Protein AF-A0A2V5UX98-F1 (afdb_monomer_lite)

Radius of gyration: 23.87 Å; chains: 1; bounding box: 90×64×61 Å

Structure (mmCIF, N/CA/C/O backbone):
data_AF-A0A2V5UX98-F1
#
_entry.id   AF-A0A2V5UX98-F1
#
loop_
_atom_site.group_PDB
_atom_site.id
_atom_site.type_symbol
_atom_site.label_atom_id
_atom_site.label_alt_id
_atom_site.label_comp_id
_atom_site.label_asym_id
_atom_site.label_entity_id
_atom_site.label_seq_id
_atom_site.pdbx_PDB_ins_code
_atom_site.Cartn_x
_atom_site.Cartn_y
_atom_site.Cartn_z
_atom_site.occupancy
_atom_site.B_iso_or_equiv
_atom_site.auth_seq_id
_atom_site.auth_comp_id
_atom_site.auth_asym_id
_atom_site.auth_atom_id
_atom_site.pdbx_PDB_model_num
ATOM 1 N N . ASP A 1 1 ? 7.647 21.065 19.512 1.00 42.00 1 ASP A N 1
ATOM 2 C CA . ASP A 1 1 ? 7.184 19.914 18.717 1.00 42.00 1 ASP A CA 1
ATOM 3 C C . ASP A 1 1 ? 6.797 20.334 17.317 1.00 42.00 1 ASP A C 1
ATOM 5 O O . ASP A 1 1 ? 6.040 21.279 17.157 1.00 42.00 1 ASP A O 1
ATOM 9 N N . THR A 1 2 ? 7.313 19.647 16.302 1.00 46.91 2 THR A N 1
ATOM 10 C CA . THR A 1 2 ? 7.104 19.914 14.864 1.00 46.91 2 THR A CA 1
ATOM 11 C C . THR A 1 2 ? 5.691 19.581 14.351 1.00 46.91 2 THR A C 1
ATOM 13 O O . THR A 1 2 ? 5.518 19.311 13.168 1.00 46.91 2 THR A O 1
ATOM 16 N N . GLY A 1 3 ? 4.668 19.604 15.216 1.00 63.03 3 GLY A N 1
ATOM 17 C CA . GLY A 1 3 ? 3.257 19.554 14.810 1.00 63.03 3 GLY A CA 1
ATOM 18 C C . GLY A 1 3 ? 2.852 18.339 13.965 1.00 63.03 3 GLY A C 1
ATOM 19 O O . GLY A 1 3 ? 2.028 18.476 13.066 1.00 63.03 3 GLY A O 1
ATOM 20 N N . VAL A 1 4 ? 3.437 17.159 14.202 1.00 73.25 4 VAL A N 1
ATOM 21 C CA . VAL A 1 4 ? 3.113 15.945 13.433 1.00 73.25 4 VAL A CA 1
ATOM 22 C C . VAL A 1 4 ? 1.754 15.395 13.864 1.00 73.25 4 VAL A C 1
ATOM 24 O O . VAL A 1 4 ? 1.541 15.111 15.042 1.00 73.25 4 VAL A O 1
ATOM 27 N N . ILE A 1 5 ? 0.856 15.191 12.899 1.00 77.19 5 ILE A N 1
ATOM 28 C CA . ILE A 1 5 ? -0.434 14.528 13.110 1.00 77.19 5 ILE A CA 1
ATOM 29 C C . ILE A 1 5 ? -0.411 13.177 12.398 1.00 77.19 5 ILE A C 1
ATOM 31 O O . ILE A 1 5 ? -0.305 13.109 11.174 1.00 77.19 5 ILE A O 1
ATOM 35 N N . GLU A 1 6 ? -0.532 12.092 13.160 1.00 77.44 6 GLU A N 1
ATOM 36 C CA . GLU A 1 6 ? -0.661 10.747 12.602 1.00 77.44 6 GLU A CA 1
ATOM 37 C C . GLU A 1 6 ? -2.135 10.385 12.411 1.00 77.44 6 GLU A C 1
ATOM 39 O O . GLU A 1 6 ? -2.917 10.346 13.362 1.00 77.44 6 GLU A O 1
ATOM 44 N N . VAL A 1 7 ? -2.511 10.071 11.170 1.00 81.12 7 VAL A N 1
ATOM 45 C CA . VAL A 1 7 ? -3.839 9.545 10.848 1.00 81.12 7 VAL A CA 1
ATOM 46 C C . VAL A 1 7 ? -3.728 8.045 10.605 1.00 81.12 7 VAL A C 1
ATOM 48 O O . VAL A 1 7 ? -3.133 7.602 9.623 1.00 81.12 7 VAL A O 1
ATOM 51 N N . ALA A 1 8 ? -4.322 7.252 11.494 1.00 80.31 8 ALA A N 1
ATOM 52 C CA . ALA A 1 8 ? -4.348 5.799 11.386 1.00 80.31 8 ALA A CA 1
ATOM 53 C C . ALA A 1 8 ? -5.758 5.296 11.063 1.00 80.31 8 ALA A C 1
ATOM 55 O O . ALA A 1 8 ? -6.755 5.756 11.622 1.00 80.31 8 ALA A O 1
ATOM 56 N N . THR A 1 9 ? -5.853 4.301 10.182 1.00 81.31 9 THR A N 1
ATOM 57 C CA . THR A 1 9 ? -7.107 3.573 9.982 1.00 81.31 9 THR A CA 1
ATOM 58 C C . THR A 1 9 ? -7.311 2.573 11.116 1.00 81.31 9 THR A C 1
ATOM 60 O O . THR A 1 9 ? -6.336 1.956 11.557 1.00 81.31 9 THR A O 1
ATOM 63 N N . PRO A 1 10 ? -8.558 2.305 11.538 1.00 79.00 10 PRO A N 1
ATOM 64 C CA . PRO A 1 10 ? -8.821 1.120 12.338 1.00 79.00 10 PRO A CA 1
ATOM 65 C C . PRO A 1 10 ? -8.378 -0.145 11.589 1.00 79.00 10 PRO A C 1
ATOM 67 O O . PRO A 1 10 ? -8.245 -0.148 10.362 1.00 79.00 10 PRO A O 1
ATOM 70 N N . ILE A 1 11 ? -8.179 -1.237 12.329 1.00 87.12 11 ILE A N 1
ATOM 71 C CA . ILE A 1 11 ? -7.909 -2.551 11.734 1.00 87.12 11 ILE A CA 1
ATOM 72 C C . ILE A 1 11 ? -9.062 -2.909 10.784 1.00 87.12 11 ILE A C 1
ATOM 74 O O . ILE A 1 11 ? -10.233 -2.710 11.105 1.00 87.12 11 ILE A O 1
ATOM 78 N N . VAL A 1 12 ? -8.732 -3.448 9.613 1.00 89.44 12 VAL A N 1
ATOM 79 C CA . VAL A 1 12 ? -9.705 -3.962 8.643 1.00 89.44 12 VAL A CA 1
ATOM 80 C C . VAL A 1 12 ? -9.387 -5.429 8.390 1.00 89.44 12 VAL A C 1
ATOM 82 O O . VAL A 1 12 ? -8.235 -5.781 8.149 1.00 89.44 12 VAL A O 1
ATOM 85 N N . GLU A 1 13 ? -10.402 -6.294 8.444 1.00 90.31 13 GLU A N 1
ATOM 86 C CA . GLU A 1 13 ? -10.252 -7.702 8.083 1.00 90.31 13 GLU A CA 1
ATOM 87 C C . GLU A 1 13 ? -9.720 -7.850 6.662 1.00 90.31 13 GLU A C 1
ATOM 89 O O . GLU A 1 13 ? -10.195 -7.178 5.745 1.00 90.31 13 GLU A O 1
ATOM 94 N N . LEU A 1 14 ? -8.817 -8.808 6.460 1.00 89.81 14 LEU A N 1
ATOM 95 C CA . LEU A 1 14 ? -8.325 -9.180 5.140 1.00 89.81 14 LEU A CA 1
ATOM 96 C C . LEU A 1 14 ? -9.350 -10.060 4.404 1.00 89.81 14 LEU A C 1
ATOM 98 O O . LEU A 1 14 ? -9.186 -11.266 4.238 1.00 89.81 14 LEU A O 1
ATOM 102 N N . GLU A 1 15 ? -10.451 -9.437 3.999 1.00 89.75 15 GLU A N 1
ATOM 103 C CA . GLU A 1 15 ? -11.542 -10.036 3.233 1.00 89.75 15 GLU A CA 1
ATOM 104 C C . GLU A 1 15 ? -11.857 -9.213 1.980 1.00 89.75 15 GLU A C 1
ATOM 106 O O . GLU A 1 15 ? -11.295 -8.142 1.754 1.00 89.75 15 GLU A O 1
ATOM 111 N N . ARG A 1 16 ? -12.778 -9.697 1.142 1.00 90.69 16 ARG A N 1
ATOM 112 C CA . ARG A 1 16 ? -13.168 -8.972 -0.070 1.00 90.69 16 ARG A CA 1
ATOM 113 C C . ARG A 1 16 ? -13.686 -7.567 0.270 1.00 90.69 16 ARG A C 1
ATOM 115 O O . ARG A 1 16 ? -14.617 -7.412 1.057 1.00 90.69 16 ARG A O 1
ATOM 122 N N . GLY A 1 17 ? -13.090 -6.553 -0.352 1.00 89.81 17 GLY A N 1
ATOM 123 C CA . GLY A 1 17 ? -13.374 -5.139 -0.109 1.00 89.81 17 GLY A CA 1
ATOM 124 C C . GLY A 1 17 ? -12.509 -4.495 0.981 1.00 89.81 17 GLY A C 1
ATOM 125 O O . GLY A 1 17 ? -12.707 -3.314 1.269 1.00 89.81 17 GLY A O 1
ATOM 126 N N . CYS A 1 18 ? -11.543 -5.208 1.575 1.00 91.94 18 CYS A N 1
ATOM 127 C CA . CYS A 1 18 ? -10.699 -4.672 2.648 1.00 91.94 18 CYS A CA 1
ATOM 128 C C . CYS A 1 18 ? -9.926 -3.418 2.231 1.00 91.94 18 CYS A C 1
ATOM 130 O O . CYS A 1 18 ? -9.932 -2.426 2.955 1.00 91.94 18 CYS A O 1
ATOM 132 N N . CYS A 1 19 ? -9.332 -3.426 1.035 1.00 92.94 19 CYS A N 1
ATOM 133 C CA . CYS A 1 19 ? -8.548 -2.305 0.524 1.00 92.94 19 CYS A CA 1
ATOM 134 C C . CYS A 1 19 ? -9.426 -1.069 0.326 1.00 92.94 19 CYS A C 1
ATOM 136 O O . CYS A 1 19 ? -9.044 0.024 0.723 1.0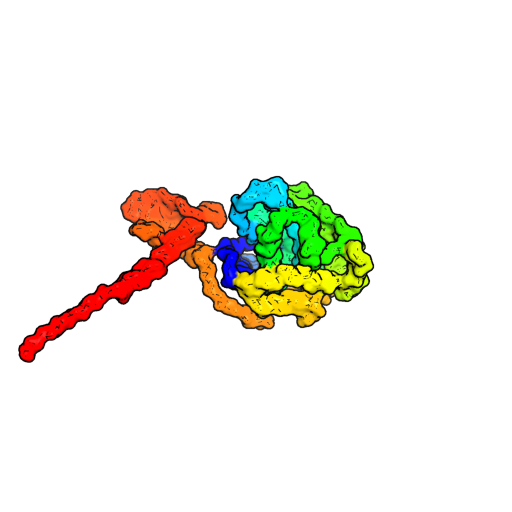0 92.94 19 CYS A O 1
ATOM 138 N N . TYR A 1 20 ? -10.651 -1.252 -0.183 1.00 91.25 20 TYR A N 1
ATOM 139 C CA . TYR A 1 20 ? -11.616 -0.160 -0.286 1.00 91.25 20 TYR A CA 1
ATOM 140 C C . TYR A 1 20 ? -11.943 0.434 1.081 1.00 91.25 20 TYR A C 1
ATOM 142 O O . TYR A 1 20 ? -11.934 1.651 1.237 1.00 91.25 20 TYR A O 1
ATOM 150 N N . ARG A 1 21 ? -12.230 -0.409 2.080 1.00 91.19 21 ARG A N 1
ATOM 151 C CA . ARG A 1 21 ? -12.549 0.069 3.428 1.00 91.19 21 ARG A CA 1
ATOM 152 C C . ARG A 1 21 ? -11.372 0.816 4.041 1.00 91.19 21 ARG A C 1
ATOM 154 O O . ARG A 1 21 ? -11.586 1.914 4.533 1.00 91.19 21 ARG A O 1
ATOM 161 N N . ALA A 1 22 ? -10.159 0.269 3.959 1.00 91.94 22 ALA A N 1
ATOM 162 C CA . ALA A 1 22 ? -8.952 0.913 4.472 1.00 91.94 22 ALA A CA 1
ATOM 163 C C . ALA A 1 22 ? -8.714 2.279 3.806 1.00 91.94 22 ALA A C 1
ATOM 165 O O . ALA A 1 22 ? -8.589 3.285 4.499 1.00 91.94 22 ALA A O 1
ATOM 166 N N . THR A 1 23 ? -8.758 2.344 2.471 1.00 91.25 23 THR A N 1
ATOM 167 C CA . THR A 1 23 ? -8.643 3.603 1.721 1.00 91.25 23 THR A CA 1
ATOM 168 C C . THR A 1 23 ? -9.741 4.590 2.109 1.00 91.25 23 THR A C 1
ATOM 170 O O . THR A 1 23 ? -9.446 5.751 2.387 1.00 91.25 23 THR A O 1
ATOM 173 N N . ARG A 1 24 ? -11.003 4.140 2.169 1.00 89.50 24 ARG A N 1
ATOM 174 C CA . ARG A 1 24 ? -12.139 4.990 2.541 1.00 89.50 24 ARG A CA 1
ATOM 175 C C . ARG A 1 24 ? -11.952 5.576 3.936 1.00 89.50 24 ARG A C 1
ATOM 177 O O . ARG A 1 24 ? -12.114 6.776 4.114 1.00 89.50 24 ARG A O 1
ATOM 184 N N . LEU A 1 25 ? -11.611 4.729 4.904 1.00 88.69 25 LEU A N 1
ATOM 185 C CA . LEU A 1 25 ? -11.401 5.127 6.291 1.00 88.69 25 LEU A CA 1
ATOM 186 C C . LEU A 1 25 ? -10.298 6.172 6.407 1.00 88.69 25 LEU A C 1
ATOM 188 O O . LEU A 1 25 ? -10.507 7.172 7.082 1.00 88.69 25 LEU A O 1
ATOM 192 N N . LEU A 1 26 ? -9.159 5.977 5.734 1.00 89.38 26 LEU A N 1
ATOM 193 C CA . LEU A 1 26 ? -8.051 6.929 5.809 1.00 89.38 26 LEU A CA 1
ATOM 194 C C . LEU A 1 26 ? -8.490 8.315 5.333 1.00 89.38 26 LEU A C 1
ATOM 196 O O . LEU A 1 26 ? -8.302 9.306 6.031 1.00 89.38 26 LEU A O 1
ATOM 200 N N . TRP A 1 27 ? -9.142 8.378 4.176 1.00 87.69 27 TRP A N 1
ATOM 201 C CA . TRP A 1 27 ? -9.617 9.641 3.622 1.00 87.69 27 TRP A CA 1
ATOM 202 C C . TRP A 1 27 ? -10.782 10.258 4.406 1.00 87.69 27 TRP A C 1
ATOM 204 O O . TRP A 1 27 ? -10.878 11.479 4.481 1.00 87.69 27 TRP A O 1
ATOM 214 N N . GLU A 1 28 ? -11.661 9.458 5.017 1.00 86.50 28 GLU A N 1
ATOM 215 C CA . GLU A 1 28 ? -12.682 9.970 5.941 1.00 86.50 28 GLU A CA 1
ATOM 216 C C . GLU A 1 28 ? -12.043 10.641 7.163 1.00 86.50 28 GLU A C 1
ATOM 218 O O . GLU A 1 28 ? -12.509 11.704 7.573 1.00 86.50 28 GLU A O 1
ATOM 223 N N . GLN A 1 29 ? -10.967 10.062 7.705 1.00 86.75 29 GLN A N 1
ATOM 224 C CA . GLN A 1 29 ? -10.211 10.644 8.817 1.00 86.75 29 GLN A CA 1
ATOM 225 C C . GLN A 1 29 ? -9.447 11.907 8.397 1.00 86.75 29 GLN A C 1
ATOM 227 O O . GLN A 1 29 ? -9.493 12.905 9.109 1.00 86.75 29 GLN A O 1
ATOM 232 N N . ILE A 1 30 ? -8.812 11.907 7.220 1.00 87.12 30 ILE A N 1
ATOM 233 C CA . ILE A 1 30 ? -8.169 13.105 6.654 1.00 87.12 30 ILE A CA 1
ATOM 234 C C . ILE A 1 30 ? -9.195 14.229 6.484 1.00 87.12 30 ILE A C 1
ATOM 236 O O . ILE A 1 30 ? -8.933 15.365 6.866 1.00 87.12 30 ILE A O 1
ATOM 240 N N . ARG A 1 31 ? -10.385 13.917 5.957 1.00 86.69 31 ARG A N 1
ATOM 241 C CA . ARG A 1 31 ? -11.463 14.899 5.787 1.00 86.69 31 ARG A CA 1
ATOM 242 C C . ARG A 1 31 ? -11.946 15.455 7.124 1.00 86.69 31 ARG A C 1
ATOM 244 O O . ARG A 1 31 ? -12.192 16.652 7.217 1.00 86.69 31 ARG A O 1
ATOM 251 N N . TYR A 1 32 ? -12.100 14.597 8.132 1.00 87.62 32 TYR A N 1
ATOM 252 C CA . TYR A 1 32 ? -12.444 15.033 9.485 1.00 87.62 32 TYR A CA 1
ATOM 253 C C . TYR A 1 32 ? -11.384 15.997 10.026 1.00 87.62 32 TYR A C 1
ATOM 255 O O . TYR A 1 32 ? -11.713 17.119 10.391 1.00 87.62 32 TYR A O 1
ATOM 263 N N . LEU A 1 33 ? -10.108 15.604 9.978 1.00 88.56 33 LEU A N 1
ATOM 264 C CA . LEU A 1 33 ? -9.002 16.436 10.444 1.00 88.56 33 LEU A CA 1
ATOM 265 C C . LEU A 1 33 ? -8.953 17.786 9.718 1.00 88.56 33 LEU A C 1
ATOM 267 O O . LEU A 1 33 ? -8.787 18.820 10.357 1.00 88.56 33 LEU A O 1
ATOM 271 N N . ARG A 1 34 ? -9.133 17.791 8.393 1.00 88.50 34 ARG A N 1
ATOM 272 C CA . ARG A 1 34 ? -9.170 19.023 7.600 1.00 88.50 34 ARG A CA 1
ATOM 273 C C . ARG A 1 34 ? -10.289 19.958 8.060 1.00 88.50 34 ARG A C 1
ATOM 275 O O . ARG A 1 34 ? -10.037 21.148 8.196 1.00 88.50 34 ARG A O 1
ATOM 282 N N . ALA A 1 35 ? -11.481 19.430 8.348 1.00 89.69 35 ALA A N 1
ATOM 283 C CA . ALA A 1 35 ? -12.604 20.228 8.841 1.00 89.69 35 ALA A CA 1
ATOM 284 C C . ALA A 1 35 ? -12.318 20.854 10.219 1.00 89.69 35 ALA A C 1
ATOM 286 O O . ALA A 1 35 ? -12.604 22.034 10.419 1.00 89.69 35 ALA A O 1
ATOM 287 N N . GLU A 1 36 ? -11.705 20.098 11.135 1.00 91.50 36 GLU A N 1
ATOM 288 C CA . GLU A 1 36 ? -11.291 20.611 12.449 1.00 91.50 36 GLU A CA 1
ATOM 289 C C . GLU A 1 36 ? -10.236 21.718 12.316 1.00 91.50 36 GLU A C 1
ATOM 291 O O . GLU A 1 36 ? -10.346 22.775 12.940 1.00 91.50 36 GLU A O 1
ATOM 296 N N . LEU A 1 37 ? -9.241 21.517 11.447 1.00 89.94 37 LEU A N 1
ATOM 297 C CA . LEU A 1 37 ? -8.210 22.519 11.178 1.00 89.94 37 LEU A CA 1
ATOM 298 C C . LEU A 1 37 ? -8.785 23.766 10.502 1.00 89.94 37 LEU A C 1
ATOM 300 O O . LEU A 1 37 ? -8.393 24.873 10.848 1.00 89.94 37 LEU A O 1
ATOM 304 N N . ASP A 1 38 ? -9.737 23.616 9.580 1.00 90.31 38 ASP A N 1
ATOM 305 C CA . ASP A 1 38 ? -10.413 24.748 8.938 1.00 90.31 38 ASP A CA 1
ATOM 306 C C . ASP A 1 38 ? -11.226 25.563 9.943 1.00 90.31 38 ASP A C 1
ATOM 308 O O . ASP A 1 38 ? -11.237 26.794 9.884 1.00 90.31 38 ASP A O 1
ATOM 312 N N . HIS A 1 39 ? -11.901 24.891 10.877 1.00 93.00 39 HIS A N 1
ATOM 313 C CA . HIS A 1 39 ? -12.619 25.556 11.956 1.00 93.00 39 HIS A CA 1
ATOM 314 C C . HIS A 1 39 ? -11.658 26.321 12.873 1.00 93.00 39 HIS A C 1
ATOM 316 O O . HIS A 1 39 ? -11.863 27.510 13.123 1.00 93.00 39 HIS A O 1
ATOM 322 N N . TRP A 1 40 ? -10.569 25.677 13.299 1.00 93.12 40 TRP A N 1
ATOM 323 C CA . TRP A 1 40 ? -9.534 26.313 14.111 1.00 93.12 40 TRP A CA 1
ATOM 324 C C . TRP A 1 40 ? -8.912 27.524 13.403 1.00 93.12 40 TRP A C 1
ATOM 326 O O . TRP A 1 40 ? -8.813 28.598 13.997 1.00 93.12 40 TRP A O 1
ATOM 336 N N . SER A 1 41 ? -8.563 27.381 12.120 1.00 92.81 41 SER A N 1
ATOM 337 C CA . SER A 1 41 ? -8.002 28.444 11.283 1.00 92.81 41 SER A CA 1
ATOM 338 C C . SER A 1 41 ? -8.909 29.668 11.219 1.00 92.81 41 SER A C 1
ATOM 340 O O . SER A 1 41 ? -8.438 30.794 11.379 1.00 92.81 41 SER A O 1
ATOM 342 N N . LYS A 1 42 ? -10.218 29.451 11.036 1.00 94.00 42 LYS A N 1
ATOM 343 C CA . LYS A 1 42 ? -11.220 30.525 11.023 1.00 94.00 42 LYS A CA 1
ATOM 344 C C . LYS A 1 42 ? -11.322 31.229 12.372 1.00 94.00 42 LYS A C 1
ATOM 346 O O . LYS A 1 42 ? -11.342 32.453 12.399 1.00 94.00 42 LYS A O 1
ATOM 351 N N . LEU A 1 43 ? -11.354 30.474 13.472 1.00 96.12 43 LEU A N 1
ATOM 352 C CA . LEU A 1 43 ? -11.453 31.038 14.822 1.00 96.12 43 LEU A CA 1
ATOM 353 C C . LEU A 1 43 ? -10.245 31.905 15.201 1.00 96.12 43 LEU A C 1
ATOM 355 O O . LEU A 1 43 ? -10.404 32.872 15.937 1.00 96.12 43 LEU A O 1
ATOM 359 N N . HIS A 1 44 ? -9.053 31.573 14.703 1.00 95.25 44 HIS A N 1
ATOM 360 C CA . HIS A 1 44 ? -7.808 32.236 15.104 1.00 95.25 44 HIS A CA 1
ATOM 361 C C . HIS A 1 44 ? -7.240 33.185 14.038 1.00 95.25 44 HIS A C 1
ATOM 363 O O . HIS A 1 44 ? -6.196 33.794 14.270 1.00 95.25 44 HIS A O 1
ATOM 369 N N . GLY A 1 45 ? -7.873 33.297 12.863 1.00 94.12 45 GLY A N 1
ATOM 370 C CA . GLY A 1 45 ? -7.358 34.099 11.746 1.00 94.12 45 GLY A CA 1
ATOM 371 C C . GLY A 1 45 ? -5.986 33.628 11.244 1.00 94.12 45 GLY A C 1
ATOM 372 O O . GLY A 1 45 ? -5.160 34.440 10.831 1.00 94.12 45 GLY A O 1
ATOM 373 N N . ARG A 1 46 ? -5.702 32.321 11.328 1.00 91.94 46 ARG A N 1
ATOM 374 C CA . ARG A 1 46 ? -4.415 31.713 10.945 1.00 91.94 46 ARG A CA 1
ATOM 375 C C . ARG A 1 46 ? -4.621 30.666 9.860 1.00 91.94 46 ARG A C 1
ATOM 377 O O . ARG A 1 46 ? -5.586 29.911 9.905 1.00 91.94 46 ARG A O 1
ATOM 384 N N . GLU A 1 47 ? -3.687 30.554 8.922 1.00 87.62 47 GLU A N 1
ATOM 385 C CA . GLU A 1 47 ? -3.708 29.487 7.919 1.00 87.62 47 GLU A CA 1
ATOM 386 C C . GLU A 1 47 ? -3.019 28.221 8.454 1.00 87.62 47 GLU A C 1
ATOM 388 O O . GLU A 1 47 ? -1.867 28.268 8.882 1.00 87.62 47 GLU A O 1
ATOM 393 N N . CYS A 1 48 ? -3.712 27.079 8.407 1.00 86.44 48 CYS A N 1
ATOM 394 C CA . CYS A 1 48 ? -3.140 25.767 8.706 1.00 86.44 48 CYS A CA 1
ATOM 395 C C . CYS A 1 48 ? -3.148 24.886 7.462 1.00 86.44 48 CYS A C 1
ATOM 397 O O . CYS A 1 48 ? -4.212 24.602 6.902 1.00 86.44 48 CYS A O 1
ATOM 399 N N . ARG A 1 49 ? -1.968 24.393 7.081 1.00 84.31 49 ARG A N 1
ATOM 400 C CA . ARG A 1 49 ? -1.788 23.440 5.984 1.00 84.31 49 ARG A CA 1
ATOM 401 C C . ARG A 1 49 ? -1.386 22.079 6.511 1.00 84.31 49 ARG A C 1
ATOM 403 O O . ARG A 1 49 ? -0.647 21.960 7.485 1.00 84.31 49 ARG A O 1
ATOM 410 N N . LEU A 1 50 ? -1.867 21.061 5.822 1.00 81.38 50 LEU A N 1
ATOM 411 C CA . LEU A 1 50 ? -1.479 19.679 6.026 1.00 81.38 50 LEU A CA 1
ATOM 412 C C . LEU A 1 50 ? -0.361 19.364 5.020 1.00 81.38 50 LEU A C 1
ATOM 414 O O . LEU A 1 50 ? -0.630 19.325 3.823 1.00 81.38 50 LEU A O 1
ATOM 418 N N . GLN A 1 51 ? 0.880 19.167 5.494 1.00 78.75 51 GLN A N 1
ATOM 419 C CA . GLN A 1 51 ? 2.084 18.940 4.669 1.00 78.75 51 GLN A CA 1
ATOM 420 C C . GLN A 1 51 ? 2.943 17.767 5.170 1.00 78.75 51 GLN A C 1
ATOM 422 O O . GLN A 1 51 ? 2.893 17.409 6.343 1.00 78.75 51 GLN A O 1
ATOM 427 N N . GLY A 1 52 ? 3.785 17.210 4.287 1.00 68.88 52 GLY A N 1
ATOM 428 C CA . GLY A 1 52 ? 4.860 16.281 4.674 1.00 68.88 52 GLY A CA 1
ATOM 429 C C . GLY A 1 52 ? 4.405 14.853 4.991 1.00 68.88 52 GLY A C 1
ATOM 430 O O . GLY A 1 52 ? 4.721 14.320 6.051 1.00 68.88 52 GLY A O 1
ATOM 431 N N . PHE A 1 53 ? 3.678 14.210 4.074 1.00 77.31 53 PHE A N 1
ATOM 432 C CA . PHE A 1 53 ? 3.057 12.910 4.336 1.00 77.31 53 PHE A CA 1
ATOM 433 C C . PHE A 1 53 ? 3.823 11.712 3.780 1.00 77.31 53 PHE A C 1
ATOM 435 O O . PHE A 1 53 ? 4.208 11.672 2.609 1.00 77.31 53 PHE A O 1
ATOM 442 N N . SER A 1 54 ? 3.871 10.654 4.584 1.00 83.62 54 SER A N 1
ATOM 443 C CA . SER A 1 54 ? 4.089 9.283 4.134 1.00 83.62 54 SER A CA 1
ATOM 444 C C . SER A 1 54 ? 2.810 8.460 4.302 1.00 83.62 54 SER A C 1
ATOM 446 O O . SER A 1 54 ? 1.976 8.731 5.164 1.00 83.62 54 SER A O 1
ATOM 448 N N . THR A 1 55 ? 2.639 7.424 3.484 1.00 89.75 55 THR A N 1
ATOM 449 C CA . THR A 1 55 ? 1.630 6.379 3.705 1.00 89.75 55 THR A CA 1
ATOM 450 C C . THR A 1 55 ? 2.306 5.077 4.085 1.00 89.75 55 THR A C 1
ATOM 452 O O . THR A 1 55 ? 3.268 4.636 3.453 1.00 89.75 55 THR A O 1
ATOM 455 N N . HIS A 1 56 ? 1.808 4.466 5.158 1.00 93.50 56 HIS A N 1
ATOM 456 C CA . HIS A 1 56 ? 2.333 3.224 5.707 1.00 93.50 56 HIS A CA 1
ATOM 457 C C . HIS A 1 56 ? 1.266 2.133 5.597 1.00 93.50 56 HIS A C 1
ATOM 459 O O . HIS A 1 56 ? 0.327 2.067 6.394 1.00 93.50 56 HIS A O 1
ATOM 465 N N . TYR A 1 57 ? 1.421 1.242 4.624 1.00 94.69 57 TYR A N 1
ATOM 466 C CA . TYR A 1 57 ? 0.541 0.093 4.462 1.00 94.69 57 TYR A CA 1
ATOM 467 C C . TYR A 1 57 ? 0.980 -1.014 5.422 1.00 94.69 57 TYR A C 1
ATOM 469 O O . TYR A 1 57 ? 2.064 -1.582 5.282 1.00 94.69 57 TYR A O 1
ATOM 477 N N . ASN A 1 58 ? 0.141 -1.303 6.415 1.00 93.19 58 ASN A N 1
ATOM 478 C CA . ASN A 1 58 ? 0.431 -2.276 7.462 1.00 93.19 58 ASN A CA 1
ATOM 479 C C . ASN A 1 58 ? -0.381 -3.558 7.252 1.00 93.19 58 ASN A C 1
ATOM 481 O O . ASN A 1 58 ? -1.607 -3.516 7.166 1.00 93.19 58 ASN A O 1
ATOM 485 N N . PHE A 1 59 ? 0.306 -4.699 7.224 1.00 91.12 59 PHE A N 1
ATOM 486 C CA . PHE A 1 59 ? -0.299 -6.018 7.048 1.00 91.12 59 PHE A CA 1
ATOM 487 C C . PHE A 1 59 ? 0.078 -6.928 8.200 1.00 91.12 59 PHE A C 1
ATOM 489 O O . PHE A 1 59 ? 1.230 -7.342 8.323 1.00 91.12 59 PHE A O 1
ATOM 496 N N . SER A 1 60 ? -0.900 -7.247 9.037 1.00 87.69 60 SER A N 1
ATOM 497 C CA . SER A 1 60 ? -0.748 -8.262 10.073 1.00 87.69 60 SER A CA 1
ATOM 498 C C . SER A 1 60 ? -0.927 -9.644 9.463 1.00 87.69 60 SER A C 1
ATOM 500 O O . SER A 1 60 ? -1.830 -9.865 8.657 1.00 87.69 60 SER A O 1
ATOM 502 N N . PHE A 1 61 ? -0.095 -10.586 9.878 1.00 78.56 61 PHE A N 1
ATOM 503 C CA . PHE A 1 61 ? -0.236 -11.992 9.523 1.00 78.56 61 PHE A CA 1
ATOM 504 C C . PHE A 1 61 ? -0.115 -12.832 10.793 1.00 78.56 61 PHE A C 1
ATOM 506 O O . PHE A 1 61 ? 0.573 -12.425 11.735 1.00 78.56 61 PHE A O 1
ATOM 513 N N . PRO A 1 62 ? -0.807 -13.984 10.860 1.00 69.19 62 PRO A N 1
ATOM 514 C CA . PRO A 1 62 ? -0.664 -14.880 11.994 1.00 69.19 62 PRO A CA 1
ATOM 515 C C . PRO A 1 62 ? 0.805 -15.278 12.148 1.00 69.19 62 PRO A C 1
ATOM 517 O O . PRO A 1 62 ? 1.529 -15.410 11.159 1.00 69.19 62 PRO A O 1
ATOM 520 N N . ASP A 1 63 ? 1.226 -15.500 13.391 1.00 66.06 63 ASP A N 1
ATOM 521 C CA . ASP A 1 63 ? 2.553 -16.008 13.747 1.00 66.06 63 ASP A CA 1
ATOM 522 C C . ASP A 1 63 ? 2.644 -17.500 13.328 1.00 66.06 63 ASP A C 1
ATOM 524 O O . ASP A 1 63 ? 2.704 -18.415 14.144 1.00 66.06 63 ASP A O 1
ATOM 528 N N . ALA A 1 64 ? 2.517 -17.782 12.029 1.00 52.66 64 ALA A N 1
ATOM 529 C CA . ALA A 1 64 ? 2.356 -19.124 11.485 1.00 52.66 64 ALA A CA 1
ATOM 530 C C . ALA A 1 64 ? 3.718 -19.754 11.161 1.00 52.66 64 ALA A C 1
ATOM 532 O O . ALA A 1 64 ? 4.507 -19.181 10.412 1.00 52.66 64 ALA A O 1
ATOM 533 N N . ARG A 1 65 ? 3.955 -20.950 11.727 1.00 54.16 65 ARG A N 1
ATOM 534 C CA . ARG A 1 65 ? 5.087 -21.874 11.492 1.00 54.16 65 ARG A CA 1
ATOM 535 C C . ARG A 1 65 ? 6.410 -21.162 11.199 1.00 54.16 65 ARG A C 1
ATOM 537 O O . ARG A 1 65 ? 6.926 -21.225 10.084 1.00 54.16 65 ARG A O 1
ATOM 544 N N . LYS A 1 66 ? 6.957 -20.503 12.227 1.00 63.12 66 LYS A N 1
ATOM 545 C CA . LYS A 1 66 ? 8.333 -19.997 12.199 1.00 63.12 66 LYS A CA 1
ATOM 546 C C . LYS A 1 66 ? 9.262 -21.165 11.892 1.00 63.12 66 LYS A C 1
ATOM 548 O O . LYS A 1 66 ? 9.451 -22.051 12.717 1.00 63.12 66 LYS A O 1
ATOM 553 N N . SER A 1 67 ? 9.817 -21.159 10.692 1.00 77.31 67 SER A N 1
ATOM 554 C CA . SER A 1 67 ? 10.935 -22.009 10.312 1.00 77.31 67 SER A CA 1
ATOM 555 C C . SER A 1 67 ? 12.105 -21.116 9.930 1.00 77.31 67 SER A C 1
ATOM 557 O O . SER A 1 67 ? 11.946 -19.912 9.689 1.00 77.31 67 SER A O 1
ATOM 559 N N . GLN A 1 68 ? 13.299 -21.695 9.830 1.00 80.44 68 GLN A N 1
ATOM 560 C CA . GLN A 1 68 ? 14.472 -20.946 9.392 1.00 80.44 68 GLN A CA 1
ATOM 561 C C . GLN A 1 68 ? 14.238 -20.290 8.017 1.00 80.44 68 GLN A C 1
ATOM 563 O O . GLN A 1 68 ? 14.770 -19.213 7.749 1.00 80.44 68 GLN A O 1
ATOM 568 N N . SER A 1 69 ? 13.420 -20.897 7.149 1.00 85.12 69 SER A N 1
ATOM 569 C CA . SER A 1 69 ? 13.101 -20.425 5.793 1.00 85.12 69 SER A CA 1
ATOM 570 C C . SER A 1 69 ? 11.834 -19.560 5.692 1.00 85.12 69 SER A C 1
ATOM 572 O O . SER A 1 69 ? 11.680 -18.856 4.692 1.00 85.12 69 SER A O 1
ATOM 574 N N . ARG A 1 70 ? 10.975 -19.531 6.724 1.00 89.88 70 ARG A N 1
ATOM 575 C CA . ARG A 1 70 ? 9.722 -18.755 6.763 1.00 89.88 70 ARG A CA 1
ATOM 576 C C . ARG A 1 70 ? 9.620 -17.905 8.030 1.00 89.88 70 ARG A C 1
ATOM 578 O O . ARG A 1 70 ? 9.099 -18.337 9.055 1.00 89.88 70 ARG A O 1
ATOM 585 N N . ASN A 1 71 ? 10.105 -16.668 7.956 1.00 87.69 71 ASN A N 1
ATOM 586 C CA . ASN A 1 71 ? 9.966 -15.676 9.025 1.00 87.69 71 ASN A CA 1
ATOM 587 C C . ASN A 1 71 ? 9.719 -14.265 8.463 1.00 87.69 71 ASN A C 1
ATOM 589 O O . ASN A 1 71 ? 9.968 -14.015 7.283 1.00 87.69 71 ASN A O 1
ATOM 593 N N . ALA A 1 72 ? 9.255 -13.344 9.316 1.00 88.38 72 ALA A N 1
ATOM 594 C CA . ALA A 1 72 ? 8.894 -11.976 8.929 1.00 88.38 72 ALA A CA 1
ATOM 595 C C . ALA A 1 72 ? 10.047 -11.207 8.262 1.00 88.38 72 ALA A C 1
ATOM 597 O O . ALA A 1 72 ? 9.821 -10.473 7.305 1.00 88.38 72 ALA A O 1
ATOM 598 N N . THR A 1 73 ? 11.284 -11.400 8.726 1.00 90.38 73 THR A N 1
ATOM 599 C CA . THR A 1 73 ? 12.479 -10.761 8.156 1.00 90.38 73 THR A CA 1
ATOM 600 C C . THR A 1 73 ? 12.734 -11.248 6.732 1.00 90.38 73 THR A C 1
ATOM 602 O O . THR A 1 73 ? 12.888 -10.426 5.834 1.00 90.38 73 THR A O 1
ATOM 605 N N . LYS A 1 74 ? 12.709 -12.565 6.489 1.00 92.38 74 LYS A N 1
ATOM 606 C CA . LYS A 1 74 ? 12.866 -13.129 5.136 1.00 92.38 74 LYS A CA 1
ATOM 607 C C . LYS A 1 74 ? 11.705 -12.756 4.214 1.00 92.38 74 LYS A C 1
ATOM 609 O O . LYS A 1 74 ? 11.945 -12.409 3.064 1.00 92.38 74 LYS A O 1
ATOM 614 N N . LEU A 1 75 ? 10.473 -12.751 4.730 1.00 93.38 75 LEU A N 1
ATOM 615 C CA . LEU A 1 75 ? 9.298 -12.285 3.991 1.00 93.38 75 LEU A CA 1
ATOM 616 C C . LEU A 1 75 ? 9.478 -10.835 3.533 1.00 93.38 75 LEU A C 1
ATOM 618 O O . LEU A 1 75 ? 9.310 -10.528 2.358 1.00 93.38 75 LEU A O 1
ATOM 622 N N . ALA A 1 76 ? 9.847 -9.948 4.457 1.00 94.50 76 ALA A N 1
ATOM 623 C CA . ALA A 1 76 ? 10.068 -8.542 4.162 1.00 94.50 76 ALA A CA 1
ATOM 624 C C . ALA A 1 76 ? 11.245 -8.335 3.194 1.00 94.50 76 ALA A C 1
ATOM 626 O O . ALA A 1 76 ? 11.145 -7.496 2.306 1.00 94.50 76 ALA A O 1
ATOM 627 N N . PHE A 1 77 ? 12.316 -9.127 3.305 1.00 95.38 77 PHE A N 1
ATOM 628 C CA . PHE A 1 77 ? 13.438 -9.081 2.367 1.00 95.38 77 PHE A CA 1
ATOM 629 C C . PHE A 1 77 ? 13.021 -9.488 0.952 1.00 95.38 77 PHE A C 1
ATOM 631 O O . PHE A 1 77 ? 13.341 -8.795 -0.011 1.00 95.38 77 PHE A O 1
ATOM 638 N N . LEU A 1 78 ? 12.270 -10.581 0.816 1.00 97.06 78 LEU A N 1
ATOM 639 C CA . LEU A 1 78 ? 11.748 -11.029 -0.471 1.00 97.06 78 LEU A CA 1
ATOM 640 C C . LEU A 1 78 ? 10.779 -10.000 -1.068 1.00 97.06 78 LEU A C 1
ATOM 642 O O . LEU A 1 78 ? 10.912 -9.622 -2.227 1.00 97.06 78 LEU A O 1
ATOM 646 N N . LEU A 1 79 ? 9.851 -9.475 -0.266 1.00 97.56 79 LEU A N 1
ATOM 647 C CA . LEU A 1 79 ? 8.917 -8.438 -0.708 1.00 97.56 79 LEU A CA 1
ATOM 648 C C . LEU A 1 79 ? 9.618 -7.124 -1.071 1.00 97.56 79 LEU A C 1
ATOM 650 O O . LEU A 1 79 ? 9.140 -6.421 -1.957 1.00 97.56 79 LEU A O 1
ATOM 654 N N . ALA A 1 80 ? 10.772 -6.816 -0.476 1.00 97.25 80 ALA A N 1
ATOM 655 C CA . ALA A 1 80 ? 11.602 -5.684 -0.878 1.00 97.25 80 ALA A CA 1
ATOM 656 C C . ALA A 1 80 ? 12.202 -5.828 -2.291 1.00 97.25 80 ALA A C 1
ATOM 658 O O . ALA A 1 80 ? 12.653 -4.834 -2.845 1.00 97.25 80 ALA A O 1
ATOM 659 N N . HIS A 1 81 ? 12.180 -7.025 -2.885 1.00 97.44 81 HIS A N 1
ATOM 660 C CA . HIS A 1 81 ? 12.544 -7.251 -4.290 1.00 97.44 81 HIS A CA 1
ATOM 661 C C . HIS A 1 81 ? 11.329 -7.248 -5.232 1.00 97.44 81 HIS A C 1
ATOM 663 O O . HIS A 1 81 ? 11.500 -7.137 -6.439 1.00 97.44 81 HIS A O 1
ATOM 669 N N . ILE A 1 82 ? 10.109 -7.374 -4.696 1.00 98.00 82 ILE A N 1
ATOM 670 C CA . ILE A 1 82 ? 8.870 -7.527 -5.479 1.00 98.00 82 ILE A CA 1
ATOM 671 C C . ILE A 1 82 ? 8.081 -6.215 -5.530 1.00 98.00 82 ILE A C 1
ATOM 673 O O . ILE A 1 82 ? 7.629 -5.783 -6.584 1.00 98.00 82 ILE A O 1
ATOM 677 N N . LEU A 1 83 ? 7.870 -5.594 -4.370 1.00 98.12 83 LEU A N 1
ATOM 678 C CA . LEU A 1 83 ? 6.951 -4.470 -4.200 1.00 98.12 83 LEU A CA 1
ATOM 679 C C . LEU A 1 83 ? 7.429 -3.121 -4.758 1.00 98.12 83 LEU A C 1
ATOM 681 O O . LEU A 1 83 ? 6.553 -2.354 -5.156 1.00 98.12 83 LEU A O 1
ATOM 685 N N . PRO A 1 84 ? 8.733 -2.774 -4.785 1.00 97.25 84 PRO A N 1
ATOM 686 C CA . PRO A 1 84 ? 9.143 -1.415 -5.124 1.00 97.25 84 PRO A CA 1
ATOM 687 C C . PRO A 1 84 ? 8.633 -0.921 -6.474 1.00 97.25 84 PRO A C 1
ATOM 689 O O . PRO A 1 84 ? 8.039 0.145 -6.511 1.00 97.25 84 PRO A O 1
ATOM 692 N N . ILE A 1 85 ? 8.784 -1.688 -7.557 1.00 97.62 85 ILE A N 1
ATOM 693 C CA . ILE A 1 85 ? 8.393 -1.224 -8.899 1.00 97.62 85 ILE A CA 1
ATOM 694 C C . ILE A 1 85 ? 6.880 -0.962 -8.999 1.00 97.62 85 ILE A C 1
ATOM 696 O O . ILE A 1 85 ? 6.495 0.158 -9.342 1.00 97.62 85 ILE A O 1
ATOM 700 N N . PRO A 1 86 ? 6.001 -1.912 -8.619 1.00 98.50 86 PRO A N 1
ATOM 701 C CA . PRO A 1 86 ? 4.563 -1.656 -8.556 1.00 98.50 86 PRO A CA 1
ATOM 702 C C . PRO A 1 86 ? 4.183 -0.467 -7.666 1.00 98.50 86 PRO A C 1
ATOM 704 O O . PRO A 1 86 ? 3.341 0.339 -8.047 1.00 98.50 86 PRO A O 1
ATOM 707 N N . VAL A 1 87 ? 4.794 -0.337 -6.483 1.00 98.44 87 VAL A N 1
ATOM 708 C CA . VAL A 1 87 ? 4.474 0.746 -5.539 1.00 98.44 87 VAL A CA 1
ATOM 709 C C . VAL A 1 87 ? 4.961 2.099 -6.055 1.00 98.44 87 VAL A C 1
ATOM 711 O O . VAL A 1 87 ? 4.248 3.084 -5.904 1.00 98.44 87 VAL A O 1
ATOM 714 N N . VAL A 1 88 ? 6.120 2.163 -6.712 1.00 98.00 88 VAL A N 1
ATOM 715 C CA . VAL A 1 88 ? 6.602 3.383 -7.371 1.00 98.00 88 VAL A CA 1
ATOM 716 C C . VAL A 1 88 ? 5.579 3.857 -8.404 1.00 98.00 88 VAL A C 1
ATOM 718 O O . VAL A 1 88 ? 5.134 4.998 -8.342 1.00 98.00 88 VAL A O 1
ATOM 721 N N . LEU A 1 89 ? 5.136 2.967 -9.295 1.00 98.38 89 LEU A N 1
ATOM 722 C CA . LEU A 1 89 ? 4.172 3.309 -10.344 1.00 98.38 89 LEU A CA 1
ATOM 723 C C . LEU A 1 89 ? 2.796 3.715 -9.794 1.00 98.38 89 LEU A C 1
ATOM 725 O O . LEU A 1 89 ? 2.137 4.573 -10.381 1.00 98.38 89 LEU A O 1
ATOM 729 N N . LEU A 1 90 ? 2.346 3.102 -8.696 1.00 98.06 90 LEU A N 1
ATOM 730 C CA . LEU A 1 90 ? 1.007 3.337 -8.147 1.00 98.06 90 LEU A CA 1
ATOM 731 C C . LEU A 1 90 ? 0.947 4.462 -7.108 1.00 98.06 90 LEU A C 1
ATOM 733 O O . LEU A 1 90 ? -0.123 5.033 -6.939 1.00 98.06 90 LEU A O 1
ATOM 737 N N . ALA A 1 91 ? 2.038 4.773 -6.404 1.00 96.31 91 ALA A N 1
ATOM 738 C CA . ALA A 1 91 ? 1.989 5.640 -5.222 1.00 96.31 91 ALA A CA 1
ATOM 739 C C . ALA A 1 91 ? 3.027 6.764 -5.185 1.00 96.31 91 ALA A C 1
ATOM 741 O O . ALA A 1 91 ? 2.771 7.784 -4.541 1.00 96.31 91 ALA A O 1
ATOM 742 N N . ALA A 1 92 ? 4.188 6.580 -5.818 1.00 95.88 92 ALA A N 1
ATOM 743 C CA . ALA A 1 92 ? 5.280 7.545 -5.740 1.00 95.88 92 ALA A CA 1
ATOM 744 C C . ALA A 1 92 ? 5.074 8.726 -6.696 1.00 95.88 92 ALA A C 1
ATOM 746 O O . ALA A 1 92 ? 4.300 8.659 -7.646 1.00 95.88 92 ALA A O 1
ATOM 747 N N . ASN A 1 93 ? 5.805 9.809 -6.447 1.00 94.44 93 ASN A N 1
ATOM 748 C CA . ASN A 1 93 ? 5.814 11.021 -7.259 1.00 94.44 93 ASN A CA 1
ATOM 749 C C . ASN A 1 93 ? 7.262 11.458 -7.560 1.00 94.44 93 ASN A C 1
ATOM 751 O O . ASN A 1 93 ? 8.221 10.843 -7.091 1.00 94.44 93 ASN A O 1
ATOM 755 N N . ARG A 1 94 ? 7.425 12.548 -8.322 1.00 94.06 94 ARG A N 1
ATOM 756 C CA . ARG A 1 94 ? 8.739 13.063 -8.756 1.00 94.06 94 ARG A CA 1
ATOM 757 C C . ARG A 1 94 ? 9.687 13.489 -7.625 1.00 94.06 94 ARG A C 1
ATOM 759 O O . ARG A 1 94 ? 10.878 13.625 -7.869 1.00 94.06 94 ARG A O 1
ATOM 766 N N . GLN A 1 95 ? 9.181 13.704 -6.411 1.00 93.25 95 GLN A N 1
ATOM 767 C CA . GLN A 1 95 ? 9.968 14.055 -5.222 1.00 93.25 95 GLN A CA 1
ATOM 768 C C . GLN A 1 95 ? 10.073 12.906 -4.208 1.00 93.25 95 GLN A C 1
ATOM 770 O O . GLN A 1 95 ? 10.606 13.100 -3.115 1.00 93.25 95 GLN A O 1
ATOM 775 N N . SER A 1 96 ? 9.573 11.713 -4.542 1.00 93.88 96 SER A N 1
ATOM 776 C CA . SER A 1 96 ? 9.682 10.567 -3.647 1.00 93.88 96 SER A CA 1
ATOM 777 C C . SER A 1 96 ? 11.125 10.139 -3.441 1.00 93.88 96 SER A C 1
ATOM 779 O O . SER A 1 96 ? 11.934 10.114 -4.363 1.00 93.88 96 SER A O 1
ATOM 781 N N . SER A 1 97 ? 11.440 9.798 -2.194 1.00 92.19 97 SER A N 1
ATOM 782 C CA . SER A 1 97 ? 12.805 9.457 -1.784 1.00 92.19 97 SER A CA 1
ATOM 783 C C . SER A 1 97 ? 13.061 7.953 -1.777 1.00 92.19 97 SER A C 1
ATOM 785 O O . SER A 1 97 ? 14.168 7.500 -2.083 1.00 92.19 97 SER A O 1
ATOM 787 N N . ALA A 1 98 ? 12.053 7.164 -1.398 1.00 94.56 98 ALA A N 1
ATOM 788 C CA . ALA A 1 98 ? 12.187 5.723 -1.291 1.00 94.56 98 ALA A CA 1
ATOM 789 C C . ALA A 1 98 ? 10.843 4.991 -1.235 1.00 94.56 98 ALA A C 1
ATOM 791 O O . ALA A 1 98 ? 9.847 5.512 -0.731 1.00 94.56 98 ALA A O 1
ATOM 792 N N . VAL A 1 99 ? 10.873 3.715 -1.622 1.00 96.56 99 VAL A N 1
ATOM 793 C CA . VAL A 1 99 ? 9.887 2.718 -1.186 1.00 96.56 99 VAL A CA 1
ATOM 794 C C . VAL A 1 99 ? 10.551 1.793 -0.174 1.00 96.56 99 VAL A C 1
ATOM 796 O O . VAL A 1 99 ? 11.602 1.212 -0.444 1.00 96.56 99 VAL A O 1
ATOM 799 N N . GLY A 1 100 ? 9.951 1.662 1.005 1.00 95.81 100 GLY A N 1
ATOM 800 C CA . GLY A 1 100 ? 10.456 0.855 2.111 1.00 95.81 100 GLY A CA 1
ATOM 801 C C . GLY A 1 100 ? 9.602 -0.377 2.374 1.00 95.81 100 GLY A C 1
ATOM 802 O O . GLY A 1 100 ? 8.380 -0.326 2.280 1.00 95.81 100 GLY A O 1
ATOM 803 N N . VAL A 1 101 ? 10.244 -1.477 2.760 1.00 96.56 101 VAL A N 1
ATOM 804 C CA . VAL A 1 101 ? 9.589 -2.705 3.220 1.00 96.56 101 VAL A CA 1
ATOM 805 C C . VAL A 1 101 ? 10.249 -3.135 4.521 1.00 96.56 101 VAL A C 1
ATOM 807 O O . VAL A 1 101 ? 11.460 -3.364 4.587 1.00 96.56 101 VAL A O 1
ATOM 810 N N . ARG A 1 102 ? 9.456 -3.207 5.589 1.00 93.06 102 ARG A N 1
ATOM 811 C CA . ARG A 1 102 ? 9.968 -3.359 6.948 1.00 93.06 102 ARG A CA 1
ATOM 812 C C . ARG A 1 102 ? 9.275 -4.503 7.675 1.00 93.06 102 ARG A C 1
ATOM 814 O O . ARG A 1 102 ? 8.044 -4.508 7.775 1.00 93.06 102 ARG A O 1
ATOM 821 N N . PRO A 1 103 ? 10.042 -5.447 8.242 1.00 91.56 103 PRO A N 1
ATOM 822 C CA . PRO A 1 103 ? 9.478 -6.407 9.162 1.00 91.56 103 PRO A CA 1
ATOM 823 C C . PRO A 1 103 ? 9.167 -5.718 10.493 1.00 91.56 103 PRO A C 1
ATOM 825 O O . PRO A 1 103 ? 9.885 -4.838 10.983 1.00 91.56 103 PRO A O 1
ATOM 828 N N . ARG A 1 104 ? 8.084 -6.166 11.105 1.00 86.00 104 ARG A N 1
ATOM 829 C CA . ARG A 1 104 ? 7.735 -5.960 12.506 1.00 86.00 104 ARG A CA 1
ATOM 830 C C . ARG A 1 104 ? 7.330 -7.329 13.047 1.00 86.00 104 ARG A C 1
ATOM 832 O O . ARG A 1 104 ? 7.003 -8.222 12.271 1.00 86.00 104 ARG A O 1
ATOM 839 N N . LYS A 1 105 ? 7.335 -7.495 14.370 1.00 79.38 105 LYS A N 1
ATOM 840 C CA . LYS A 1 105 ? 7.152 -8.798 15.039 1.00 79.38 105 LYS A CA 1
ATOM 841 C C . LYS A 1 105 ? 6.071 -9.685 14.393 1.00 79.38 105 LYS A C 1
ATOM 843 O O . LYS A 1 105 ? 6.371 -10.810 14.021 1.00 79.38 105 LYS A O 1
ATOM 848 N N . THR A 1 106 ? 4.866 -9.149 14.205 1.00 79.94 106 THR A N 1
ATOM 849 C CA . THR A 1 106 ? 3.705 -9.854 13.622 1.00 79.94 106 THR A CA 1
ATOM 850 C C . THR A 1 106 ? 3.061 -9.094 12.457 1.00 79.94 106 THR A C 1
ATOM 852 O O . THR A 1 106 ? 1.919 -9.360 12.081 1.00 79.94 106 THR A O 1
ATOM 855 N N . ARG A 1 107 ? 3.765 -8.101 11.898 1.00 87.31 107 ARG A N 1
ATOM 856 C CA . ARG A 1 107 ? 3.255 -7.288 10.788 1.00 87.31 107 ARG A CA 1
ATOM 857 C C . ARG A 1 107 ? 4.351 -6.927 9.793 1.00 87.31 107 ARG A C 1
ATOM 859 O O . ARG A 1 107 ? 5.529 -6.862 10.134 1.00 87.31 107 ARG A O 1
ATOM 866 N N . LEU A 1 108 ? 3.950 -6.654 8.566 1.00 91.94 108 LEU A N 1
ATOM 867 C CA . LEU A 1 108 ? 4.772 -6.030 7.542 1.00 91.94 108 LEU A CA 1
ATOM 868 C C . LEU A 1 108 ? 4.337 -4.575 7.411 1.00 91.94 108 LEU A C 1
ATOM 870 O O . LEU A 1 108 ? 3.141 -4.295 7.393 1.00 91.94 108 LEU A O 1
ATOM 874 N N . GLU A 1 109 ? 5.294 -3.668 7.288 1.00 94.56 109 GLU A N 1
ATOM 875 C CA . GLU A 1 109 ? 5.038 -2.274 6.941 1.00 94.56 109 GLU A CA 1
ATOM 876 C C . GLU A 1 109 ? 5.666 -1.975 5.576 1.00 94.56 109 GLU A C 1
ATOM 878 O O . GLU A 1 109 ? 6.859 -2.209 5.377 1.00 94.56 109 GLU A O 1
ATOM 883 N N . VAL A 1 110 ? 4.867 -1.455 4.646 1.00 96.44 110 VAL A N 1
ATOM 884 C CA . VAL A 1 110 ? 5.330 -0.921 3.361 1.00 96.44 110 VAL A CA 1
ATOM 885 C C . VAL A 1 110 ? 5.156 0.589 3.390 1.00 96.44 110 VAL A C 1
ATOM 887 O O . VAL A 1 110 ? 4.058 1.074 3.651 1.00 96.44 110 VAL A O 1
ATOM 890 N N . THR A 1 111 ? 6.234 1.328 3.152 1.00 94.81 111 THR A N 1
ATOM 891 C CA . THR A 1 111 ? 6.252 2.790 3.246 1.00 94.81 111 THR A CA 1
ATOM 892 C C . THR A 1 111 ? 6.569 3.423 1.908 1.00 94.81 111 THR A C 1
ATOM 894 O O . THR A 1 111 ? 7.502 3.002 1.231 1.00 94.81 111 THR A O 1
ATOM 897 N N . VAL A 1 112 ? 5.840 4.473 1.577 1.00 94.19 112 VAL A N 1
ATOM 898 C CA . VAL A 1 112 ? 6.071 5.350 0.428 1.00 94.19 112 VAL A CA 1
ATOM 899 C C . VAL A 1 112 ? 5.532 6.731 0.804 1.00 94.19 112 VAL A C 1
ATOM 901 O O . VAL A 1 112 ? 4.840 6.861 1.820 1.00 94.19 112 VAL A O 1
ATOM 904 N N . ASP A 1 113 ? 5.852 7.764 0.034 1.00 89.75 113 ASP A N 1
ATOM 905 C CA . ASP A 1 113 ? 5.161 9.047 0.154 1.00 89.75 113 ASP A CA 1
ATOM 906 C C . ASP A 1 113 ? 3.645 8.855 0.074 1.00 89.75 113 ASP A C 1
ATOM 908 O O . ASP A 1 113 ? 3.140 7.904 -0.528 1.00 89.75 113 ASP A O 1
ATOM 912 N N . PHE A 1 114 ? 2.899 9.764 0.689 1.00 88.69 114 PHE A N 1
ATOM 913 C CA . PHE A 1 114 ? 1.449 9.753 0.557 1.00 88.69 114 PHE A CA 1
ATOM 914 C C . PHE A 1 114 ? 1.005 9.885 -0.891 1.00 88.69 114 PHE A C 1
ATOM 916 O O . PHE A 1 114 ? 1.714 10.450 -1.708 1.00 88.69 114 PHE A O 1
ATOM 923 N N . THR A 1 115 ? -0.173 9.372 -1.218 1.00 89.12 115 THR A N 1
ATOM 924 C CA . THR A 1 115 ? -0.728 9.434 -2.570 1.00 89.12 115 THR A CA 1
ATOM 925 C C . THR A 1 115 ? -2.044 10.206 -2.496 1.00 89.12 115 THR A C 1
ATOM 927 O O . THR A 1 115 ? -3.048 9.622 -2.082 1.00 89.12 115 THR A O 1
ATOM 930 N N . PRO A 1 116 ? -2.094 11.497 -2.884 1.00 87.69 116 PRO A N 1
ATOM 931 C CA . PRO A 1 116 ? -3.301 12.322 -2.815 1.00 87.69 116 PRO A CA 1
ATOM 932 C C . PRO A 1 116 ? -4.287 12.005 -3.951 1.00 87.69 116 PRO A C 1
ATOM 934 O O . PRO A 1 116 ? -4.907 12.889 -4.530 1.00 87.69 116 PRO A O 1
ATOM 937 N N . ASP A 1 117 ? -4.431 10.724 -4.277 1.00 89.12 117 ASP A N 1
ATOM 938 C CA . ASP A 1 117 ? -5.395 10.199 -5.232 1.00 89.12 117 ASP A CA 1
ATOM 939 C C . ASP A 1 117 ? -6.006 8.919 -4.625 1.00 89.12 117 ASP A C 1
ATOM 941 O O . ASP A 1 117 ? -5.307 7.911 -4.451 1.00 89.12 117 ASP A O 1
ATOM 945 N N . PRO A 1 118 ? -7.305 8.930 -4.260 1.00 89.25 118 PRO A N 1
ATOM 946 C CA . PRO A 1 118 ? -7.960 7.771 -3.662 1.00 89.25 118 PRO A CA 1
ATOM 947 C C . PRO A 1 118 ? -7.932 6.510 -4.532 1.00 89.25 118 PRO A C 1
ATOM 949 O O . PRO A 1 118 ? -7.892 5.404 -3.988 1.00 89.25 118 PRO A O 1
ATOM 952 N N . ALA A 1 119 ? -7.961 6.643 -5.861 1.00 90.94 119 ALA A N 1
ATOM 953 C CA . ALA A 1 119 ? -7.968 5.504 -6.774 1.00 90.94 119 ALA A CA 1
ATOM 954 C C . ALA A 1 119 ? -6.586 4.844 -6.842 1.00 90.94 119 ALA A C 1
ATOM 956 O O . ALA A 1 119 ? -6.495 3.617 -6.752 1.00 90.94 119 ALA A O 1
ATOM 957 N N . LEU A 1 120 ? -5.524 5.647 -6.904 1.00 93.94 120 LEU A N 1
ATOM 958 C CA . LEU A 1 120 ? -4.144 5.169 -6.839 1.00 93.94 120 LEU A CA 1
ATOM 959 C C . LEU A 1 120 ? -3.790 4.598 -5.460 1.00 93.94 120 LEU A C 1
ATOM 961 O O . LEU A 1 120 ? -3.145 3.552 -5.366 1.00 93.94 120 LEU A O 1
ATOM 965 N N . MET A 1 121 ? -4.286 5.199 -4.377 1.00 93.62 121 MET A N 1
ATOM 966 C CA . MET A 1 121 ? -4.089 4.660 -3.030 1.00 93.62 121 MET A CA 1
ATOM 967 C C . MET A 1 121 ? -4.831 3.328 -2.829 1.00 93.62 121 MET A C 1
ATOM 969 O O . MET A 1 121 ? -4.291 2.396 -2.228 1.00 93.62 121 MET A O 1
ATOM 973 N N . LEU A 1 122 ? -6.046 3.193 -3.380 1.00 94.31 122 LEU A N 1
ATOM 974 C CA . LEU A 1 122 ? -6.764 1.915 -3.429 1.00 94.31 122 LEU A CA 1
ATOM 975 C C . LEU A 1 122 ? -5.995 0.874 -4.251 1.00 94.31 122 LEU A C 1
ATOM 977 O O . LEU A 1 122 ? -5.836 -0.260 -3.801 1.00 94.31 122 LEU A O 1
ATOM 981 N N . ALA A 1 123 ? -5.510 1.253 -5.435 1.00 96.38 123 ALA A N 1
ATOM 982 C CA . ALA A 1 123 ? -4.731 0.385 -6.311 1.00 96.38 123 ALA A CA 1
ATOM 983 C C . ALA A 1 123 ? -3.451 -0.110 -5.618 1.00 96.38 123 ALA A C 1
ATOM 985 O O . ALA A 1 123 ? -3.176 -1.309 -5.617 1.00 96.38 123 ALA A O 1
ATOM 986 N N . THR A 1 124 ? -2.729 0.787 -4.942 1.00 97.75 124 THR A N 1
ATOM 987 C CA . THR A 1 124 ? -1.534 0.460 -4.153 1.00 97.75 124 THR A CA 1
ATOM 988 C C . THR A 1 124 ? -1.870 -0.496 -3.014 1.00 97.75 124 THR A C 1
ATOM 990 O O . THR A 1 124 ? -1.241 -1.546 -2.884 1.00 97.75 124 THR A O 1
ATOM 993 N N . CYS A 1 125 ? -2.902 -0.188 -2.218 1.00 96.44 125 CYS A N 1
ATOM 994 C CA . CYS A 1 125 ? -3.342 -1.049 -1.123 1.00 96.44 125 CYS A CA 1
ATOM 995 C C . CYS A 1 125 ? -3.708 -2.454 -1.625 1.00 96.44 125 CYS A C 1
ATOM 997 O O . CYS A 1 125 ? -3.287 -3.448 -1.034 1.00 96.44 125 CYS A O 1
ATOM 999 N N . ALA A 1 126 ? -4.451 -2.544 -2.732 1.00 97.06 126 ALA A N 1
ATOM 1000 C CA . ALA A 1 126 ? -4.861 -3.806 -3.337 1.00 97.06 126 ALA A CA 1
ATOM 1001 C C . ALA A 1 126 ? -3.679 -4.607 -3.888 1.00 97.06 126 ALA A C 1
ATOM 1003 O O . ALA A 1 126 ? -3.616 -5.815 -3.656 1.00 97.06 126 ALA A O 1
ATOM 1004 N N . PHE A 1 127 ? -2.729 -3.951 -4.560 1.00 98.38 127 PHE A N 1
ATOM 1005 C CA . PHE A 1 127 ? -1.522 -4.608 -5.048 1.00 98.38 127 PHE A CA 1
ATOM 1006 C C . PHE A 1 127 ? -0.696 -5.175 -3.893 1.00 98.38 127 PHE A C 1
ATOM 1008 O O . PHE A 1 127 ? -0.404 -6.369 -3.883 1.00 98.38 127 PHE A O 1
ATOM 1015 N N . VAL A 1 128 ? -0.364 -4.348 -2.895 1.00 97.75 128 VAL A N 1
ATOM 1016 C CA . VAL A 1 128 ? 0.466 -4.774 -1.760 1.00 97.75 128 VAL A CA 1
ATOM 1017 C C . VAL A 1 128 ? -0.218 -5.905 -0.996 1.00 97.75 128 VAL A C 1
ATOM 1019 O O . VAL A 1 128 ? 0.401 -6.939 -0.761 1.00 97.75 128 VAL A O 1
ATOM 1022 N N . ALA A 1 129 ? -1.506 -5.763 -0.674 1.00 96.56 129 ALA A N 1
ATOM 1023 C CA . ALA A 1 129 ? -2.266 -6.804 0.011 1.00 96.56 129 ALA A CA 1
ATOM 1024 C C . ALA A 1 129 ? -2.297 -8.115 -0.792 1.00 96.56 129 ALA A C 1
ATOM 1026 O O . ALA A 1 129 ? -2.141 -9.202 -0.233 1.00 96.56 129 ALA A O 1
ATOM 1027 N N . GLY A 1 130 ? -2.468 -8.014 -2.114 1.00 97.00 130 GLY A N 1
ATOM 1028 C CA . GLY A 1 130 ? -2.508 -9.160 -3.010 1.00 97.00 130 GLY A CA 1
ATOM 1029 C C . GLY A 1 130 ? -1.165 -9.876 -3.117 1.00 97.00 130 GLY A C 1
ATOM 1030 O O . GLY A 1 130 ? -1.116 -11.104 -3.034 1.00 97.00 130 GLY A O 1
ATOM 1031 N N . ALA A 1 131 ? -0.079 -9.116 -3.238 1.00 97.62 131 ALA A N 1
ATOM 1032 C CA . ALA A 1 131 ? 1.281 -9.635 -3.268 1.00 97.62 131 ALA A CA 1
ATOM 1033 C C . ALA A 1 131 ? 1.655 -10.305 -1.939 1.00 97.62 131 ALA A C 1
ATOM 1035 O O . ALA A 1 131 ? 2.104 -11.449 -1.944 1.00 97.62 131 ALA A O 1
ATOM 1036 N N . VAL A 1 132 ? 1.387 -9.656 -0.800 1.00 95.75 132 VAL A N 1
ATOM 1037 C CA . VAL A 1 132 ? 1.649 -10.215 0.538 1.00 95.75 132 VAL A CA 1
ATOM 1038 C C . VAL A 1 132 ? 0.904 -11.538 0.736 1.00 95.75 132 VAL A C 1
ATOM 1040 O O . VAL A 1 132 ? 1.527 -12.542 1.074 1.00 95.75 132 VAL A O 1
ATOM 1043 N N . GLU A 1 133 ? -0.403 -11.583 0.462 1.00 94.50 133 GLU A N 1
ATOM 1044 C CA . GLU A 1 133 ? -1.208 -12.811 0.581 1.00 94.50 133 GLU A CA 1
ATOM 1045 C C . GLU A 1 133 ? -0.753 -13.940 -0.346 1.00 94.50 133 GLU A C 1
ATOM 1047 O O . GLU A 1 133 ? -0.942 -15.115 -0.025 1.00 94.50 133 GLU A O 1
ATOM 1052 N N . THR A 1 134 ? -0.205 -13.597 -1.512 1.00 96.31 134 THR A N 1
ATOM 1053 C CA . THR A 1 134 ? 0.307 -14.584 -2.467 1.00 96.31 134 THR A CA 1
ATOM 1054 C C . THR A 1 134 ? 1.647 -15.132 -1.991 1.00 96.31 134 THR A C 1
ATOM 1056 O O . THR A 1 134 ? 1.806 -16.345 -1.889 1.00 96.31 134 THR A O 1
ATOM 1059 N N . VAL A 1 135 ? 2.583 -14.255 -1.619 1.00 95.94 135 VAL A N 1
ATOM 1060 C CA . VAL A 1 135 ? 3.926 -14.638 -1.161 1.00 95.94 135 VAL A CA 1
ATOM 1061 C C . VAL A 1 135 ? 3.866 -15.430 0.142 1.00 95.94 135 VAL A C 1
ATOM 1063 O O . VAL A 1 135 ? 4.603 -16.398 0.301 1.00 95.94 135 VAL A O 1
ATOM 1066 N N . LEU A 1 136 ? 2.932 -15.117 1.048 1.00 93.00 136 LEU A N 1
ATOM 1067 C CA . LEU A 1 136 ? 2.693 -15.922 2.253 1.00 93.00 136 LEU A CA 1
ATOM 1068 C C . LEU A 1 136 ? 2.351 -17.393 1.943 1.00 93.00 136 LEU A C 1
ATOM 1070 O O . LEU A 1 136 ? 2.521 -18.248 2.813 1.00 93.00 136 LEU A O 1
ATOM 1074 N N . ARG A 1 137 ? 1.893 -17.709 0.726 1.00 92.50 137 ARG A N 1
ATOM 1075 C CA . ARG A 1 137 ? 1.558 -19.072 0.278 1.00 92.50 137 ARG A CA 1
ATOM 1076 C C . ARG A 1 137 ? 2.685 -19.758 -0.490 1.00 92.50 137 ARG A C 1
ATOM 1078 O O . ARG A 1 137 ? 2.568 -20.951 -0.745 1.00 92.50 137 ARG A O 1
ATOM 1085 N N . TRP A 1 138 ? 3.751 -19.046 -0.852 1.00 94.44 138 TRP A N 1
ATOM 1086 C CA . TRP A 1 138 ? 4.927 -19.654 -1.482 1.00 94.44 138 TRP A CA 1
ATOM 1087 C C . TRP A 1 138 ? 5.612 -20.623 -0.530 1.00 94.44 138 TRP A C 1
ATOM 1089 O O . TRP A 1 138 ? 5.433 -20.510 0.676 1.00 94.44 138 TRP A O 1
ATOM 1099 N N . GLU A 1 139 ? 6.379 -21.572 -1.062 1.00 92.75 139 GLU A N 1
ATOM 1100 C CA . GLU A 1 139 ? 7.041 -22.641 -0.299 1.00 92.75 139 GLU A CA 1
ATOM 1101 C C . GLU A 1 139 ? 7.965 -22.088 0.806 1.00 92.75 139 GLU A C 1
ATOM 1103 O O . GLU A 1 139 ? 7.817 -22.421 1.987 1.00 92.75 139 GLU A O 1
ATOM 1108 N N . ASP A 1 140 ? 8.849 -21.162 0.433 1.00 93.81 140 ASP A N 1
ATOM 1109 C CA . ASP A 1 140 ? 9.775 -20.452 1.314 1.00 93.81 140 ASP A CA 1
ATOM 1110 C C . ASP A 1 140 ? 9.874 -18.965 0.937 1.00 93.81 140 ASP A C 1
ATOM 1112 O O . ASP A 1 140 ? 9.241 -18.509 -0.015 1.00 93.81 140 ASP A O 1
ATOM 1116 N N . PHE A 1 141 ? 10.662 -18.194 1.693 1.00 94.50 141 PHE A N 1
ATOM 1117 C CA . PHE A 1 141 ? 10.908 -16.773 1.416 1.00 94.50 141 PHE A CA 1
ATOM 1118 C C . PHE A 1 141 ? 12.323 -16.506 0.873 1.00 94.50 141 PHE A C 1
ATOM 1120 O O . PHE A 1 141 ? 12.940 -15.490 1.196 1.00 94.50 141 PHE A O 1
ATOM 1127 N N . SER A 1 142 ? 12.878 -17.436 0.089 1.00 95.62 142 SER A N 1
ATOM 1128 C CA . SER A 1 142 ? 14.171 -17.259 -0.583 1.00 95.62 142 SER A CA 1
ATOM 1129 C C . SER A 1 142 ? 14.032 -16.478 -1.897 1.00 95.62 142 SER A C 1
ATOM 1131 O O . SER A 1 142 ? 12.986 -16.492 -2.541 1.00 95.62 142 SER A O 1
ATOM 1133 N N . LEU A 1 143 ? 15.114 -15.836 -2.358 1.00 96.25 143 LEU A N 1
ATOM 1134 C CA . LEU A 1 143 ? 15.108 -15.110 -3.638 1.00 96.25 143 LEU A CA 1
ATOM 1135 C C . LEU A 1 143 ? 14.965 -16.026 -4.866 1.00 96.25 143 LEU A C 1
ATOM 1137 O O . LEU A 1 143 ? 14.612 -15.542 -5.937 1.00 96.25 143 LEU A O 1
ATOM 1141 N N . ARG A 1 144 ? 15.163 -17.347 -4.727 1.00 96.38 144 ARG A N 1
ATOM 1142 C CA . ARG A 1 144 ? 14.890 -18.316 -5.808 1.00 96.38 144 ARG A CA 1
ATOM 1143 C C . ARG A 1 144 ? 13.413 -18.314 -6.209 1.00 96.38 144 ARG A C 1
ATOM 1145 O O . ARG A 1 144 ? 13.083 -18.648 -7.345 1.00 96.38 144 ARG A O 1
ATOM 1152 N N . GLN A 1 145 ? 12.532 -17.898 -5.297 1.00 97.38 145 GLN A N 1
ATOM 1153 C CA . GLN A 1 145 ? 11.110 -17.746 -5.580 1.00 97.38 145 GLN A CA 1
ATOM 1154 C C . GLN A 1 145 ? 10.826 -16.674 -6.635 1.00 97.38 145 GLN A C 1
ATOM 1156 O O . GLN A 1 145 ? 9.812 -16.781 -7.315 1.00 97.38 145 GLN A O 1
ATOM 1161 N N . LEU A 1 146 ? 11.706 -15.681 -6.819 1.00 97.31 146 LEU A N 1
ATOM 1162 C CA . LEU A 1 146 ? 11.531 -14.663 -7.858 1.00 97.31 146 LEU A CA 1
ATOM 1163 C C . LEU A 1 146 ? 11.506 -15.314 -9.244 1.00 97.31 146 LEU A C 1
ATOM 1165 O O . LEU A 1 146 ? 10.524 -15.177 -9.963 1.00 97.31 146 LEU A O 1
ATOM 1169 N N . THR A 1 147 ? 12.523 -16.115 -9.569 1.00 95.50 147 THR A N 1
ATOM 1170 C CA . THR A 1 147 ? 12.592 -16.850 -10.839 1.00 95.50 147 THR A CA 1
ATOM 1171 C C . THR A 1 147 ? 11.467 -17.874 -10.964 1.00 95.50 147 THR A C 1
ATOM 1173 O O . THR A 1 147 ? 10.795 -17.915 -11.989 1.00 95.50 147 THR A O 1
ATOM 1176 N N . ARG A 1 148 ? 11.203 -18.661 -9.908 1.00 96.50 148 ARG A N 1
ATOM 1177 C CA . ARG A 1 148 ? 10.136 -19.684 -9.916 1.00 96.50 148 ARG A CA 1
ATOM 1178 C C . ARG A 1 148 ? 8.745 -19.108 -10.190 1.00 96.50 148 ARG A C 1
ATOM 1180 O O . ARG A 1 148 ? 7.912 -19.801 -10.759 1.00 96.50 148 ARG A O 1
ATOM 1187 N N . ASN A 1 149 ? 8.493 -17.866 -9.778 1.00 96.81 149 ASN A N 1
ATOM 1188 C CA . ASN A 1 149 ? 7.205 -17.193 -9.951 1.00 96.81 149 ASN A CA 1
ATOM 1189 C C . ASN A 1 149 ? 7.230 -16.133 -11.067 1.00 96.81 149 ASN A C 1
ATOM 1191 O O . ASN A 1 149 ? 6.315 -15.314 -11.135 1.00 96.81 149 ASN A O 1
ATOM 1195 N N . GLY A 1 150 ? 8.263 -16.128 -11.921 1.00 95.50 150 GLY A N 1
ATOM 1196 C CA . GLY A 1 150 ? 8.359 -15.219 -13.066 1.00 95.50 150 GLY A CA 1
ATOM 1197 C C . GLY A 1 150 ? 8.410 -13.735 -12.689 1.00 95.50 150 GLY A C 1
ATOM 1198 O O . GLY A 1 150 ? 7.878 -12.905 -13.418 1.00 95.50 150 GLY A O 1
ATOM 1199 N N . ILE A 1 151 ? 8.999 -13.387 -11.541 1.00 97.88 151 ILE A N 1
ATOM 1200 C CA . ILE A 1 151 ? 9.159 -11.991 -11.122 1.00 97.88 151 ILE A CA 1
ATOM 1201 C C . ILE A 1 151 ? 10.353 -11.368 -11.864 1.00 97.88 151 ILE A C 1
ATOM 1203 O O . ILE A 1 151 ? 11.484 -11.842 -11.685 1.00 97.88 151 ILE A O 1
ATOM 1207 N N . PRO A 1 152 ? 10.151 -10.290 -12.645 1.00 97.00 152 PRO A N 1
ATOM 1208 C CA . PRO A 1 152 ? 11.244 -9.612 -13.333 1.00 97.00 152 PRO A CA 1
ATOM 1209 C C . PRO A 1 152 ? 12.212 -8.983 -12.324 1.00 97.00 152 PRO A C 1
ATOM 1211 O O . PRO A 1 152 ? 11.808 -8.350 -11.348 1.00 97.00 152 PRO A O 1
ATOM 1214 N N . CYS A 1 153 ? 13.512 -9.155 -12.560 1.00 96.38 153 CYS A N 1
ATOM 1215 C CA . CYS A 1 153 ? 14.567 -8.683 -11.664 1.00 96.38 153 CYS A CA 1
ATOM 1216 C C . CYS A 1 153 ? 15.486 -7.703 -12.395 1.00 96.38 153 CYS A C 1
ATOM 1218 O O . CYS A 1 153 ? 16.223 -8.119 -13.289 1.00 96.38 153 CYS A O 1
ATOM 1220 N N . ILE A 1 154 ? 15.475 -6.431 -11.991 1.00 96.31 154 ILE A N 1
ATOM 1221 C CA . ILE A 1 154 ? 16.376 -5.394 -12.521 1.00 96.31 154 ILE A CA 1
ATOM 1222 C C . ILE A 1 154 ? 17.835 -5.700 -12.137 1.00 96.31 154 ILE A C 1
ATOM 1224 O O . ILE A 1 154 ? 18.109 -6.315 -11.101 1.00 96.31 154 ILE A O 1
ATOM 1228 N N . THR A 1 155 ? 18.776 -5.285 -12.985 1.00 94.56 155 THR A N 1
ATOM 1229 C CA . THR A 1 155 ? 20.214 -5.314 -12.713 1.00 94.56 155 THR A CA 1
ATOM 1230 C C . THR A 1 155 ? 20.905 -4.041 -13.237 1.00 94.56 155 THR A C 1
ATOM 1232 O O . THR A 1 155 ? 20.678 -3.671 -14.389 1.00 94.56 155 THR A O 1
ATOM 1235 N N . PRO A 1 156 ? 21.767 -3.377 -12.443 1.00 93.62 156 PRO A N 1
ATOM 1236 C CA . PRO A 1 156 ? 22.061 -3.670 -11.040 1.00 93.62 156 PRO A CA 1
ATOM 1237 C C . PRO A 1 156 ? 20.852 -3.396 -10.128 1.00 93.62 156 PRO A C 1
ATOM 1239 O O . PRO A 1 156 ? 20.008 -2.554 -10.424 1.00 93.62 156 PRO A O 1
ATOM 1242 N N . PHE A 1 157 ? 20.769 -4.127 -9.013 1.00 95.00 157 PHE A N 1
ATOM 1243 C CA . PHE A 1 157 ? 19.754 -3.916 -7.978 1.00 95.00 157 PHE A CA 1
ATOM 1244 C C . PHE A 1 157 ? 20.422 -3.780 -6.611 1.00 95.00 157 PHE A C 1
ATOM 1246 O O . PHE A 1 157 ? 20.977 -4.745 -6.083 1.00 95.00 157 PHE A O 1
ATOM 1253 N N . GLY A 1 158 ? 20.372 -2.573 -6.051 1.00 93.19 158 GLY A N 1
ATOM 1254 C CA . GLY A 1 158 ? 21.004 -2.211 -4.786 1.00 93.19 158 GLY A CA 1
ATOM 1255 C C . GLY A 1 158 ? 19.974 -1.958 -3.694 1.00 93.19 158 GLY A C 1
ATOM 1256 O O . GLY A 1 158 ? 19.476 -0.841 -3.550 1.00 93.19 158 GLY A O 1
ATOM 1257 N N . LEU A 1 159 ? 19.663 -2.979 -2.895 1.00 92.75 159 LEU A N 1
ATOM 1258 C CA . LEU A 1 159 ? 18.736 -2.836 -1.778 1.00 92.75 159 LEU A CA 1
ATOM 1259 C C . LEU A 1 159 ? 19.432 -2.209 -0.564 1.00 92.75 159 LEU A C 1
ATOM 1261 O O . LEU A 1 159 ? 20.357 -2.787 0.004 1.00 92.75 159 LEU A O 1
ATOM 1265 N N . GLN A 1 160 ? 18.948 -1.053 -0.118 1.00 92.00 160 GLN A N 1
ATOM 1266 C CA . GLN A 1 160 ? 19.554 -0.320 0.989 1.00 92.00 160 GLN A CA 1
ATOM 1267 C C . GLN A 1 160 ? 18.943 -0.755 2.322 1.00 92.00 160 GLN A C 1
ATOM 1269 O O . GLN A 1 160 ? 17.719 -0.818 2.467 1.00 92.00 160 GLN A O 1
ATOM 1274 N N . LYS A 1 161 ? 19.776 -1.025 3.333 1.00 90.00 161 LYS A N 1
ATOM 1275 C CA . LYS A 1 161 ? 19.279 -1.228 4.703 1.00 90.00 161 LYS A CA 1
ATOM 1276 C C . LYS A 1 161 ? 18.740 0.089 5.251 1.00 90.00 161 LYS A C 1
ATOM 1278 O O . LYS A 1 161 ? 19.291 1.163 5.012 1.00 90.00 161 LYS A O 1
ATOM 1283 N N . HIS A 1 162 ? 17.655 0.011 6.009 1.00 79.88 162 HIS A N 1
ATOM 1284 C CA . HIS A 1 162 ? 17.148 1.176 6.716 1.00 79.88 162 HIS A CA 1
ATOM 1285 C C . HIS A 1 162 ? 18.074 1.513 7.891 1.00 79.88 162 HIS A C 1
ATOM 1287 O O . HIS A 1 162 ? 18.257 0.678 8.773 1.00 79.88 162 HIS A O 1
ATOM 1293 N N . SER A 1 163 ? 18.598 2.740 7.939 1.00 65.12 163 SER A N 1
ATOM 1294 C CA . SER A 1 163 ? 19.600 3.169 8.930 1.00 65.12 163 SER A CA 1
ATOM 1295 C C . SER A 1 163 ? 19.126 3.075 10.387 1.00 65.12 163 SER A C 1
ATOM 1297 O O . SER A 1 163 ? 19.906 2.696 11.246 1.00 65.12 163 SER A O 1
ATOM 1299 N N . SER A 1 164 ? 17.850 3.374 10.668 1.00 63.19 164 SER A N 1
ATOM 1300 C CA . SER A 1 164 ? 17.333 3.446 12.049 1.00 63.19 164 SER A CA 1
ATOM 1301 C C . SER A 1 164 ? 16.086 2.609 12.377 1.00 63.19 164 SER A C 1
ATOM 1303 O O . SER A 1 164 ? 15.696 2.544 13.536 1.00 63.19 164 SER A O 1
ATOM 1305 N N . ARG A 1 165 ? 15.401 1.994 11.398 1.00 63.91 165 ARG A N 1
ATOM 1306 C CA . ARG A 1 165 ? 14.031 1.455 11.601 1.00 63.91 165 ARG A CA 1
ATOM 1307 C C . ARG A 1 165 ? 13.836 -0.023 11.261 1.00 63.91 165 ARG A C 1
ATOM 1309 O O . ARG A 1 165 ? 12.686 -0.470 11.211 1.00 63.91 165 ARG A O 1
ATOM 1316 N N . HIS A 1 166 ? 14.932 -0.757 11.053 1.00 83.62 166 HIS A N 1
ATOM 1317 C CA . HIS A 1 166 ? 14.971 -2.134 10.543 1.00 83.62 166 HIS A CA 1
ATOM 1318 C C . HIS A 1 166 ? 14.245 -2.327 9.189 1.00 83.62 166 HIS A C 1
ATOM 1320 O O . HIS A 1 166 ? 13.243 -1.685 8.878 1.00 83.62 166 HIS A O 1
ATOM 1326 N N . GLY A 1 167 ? 14.746 -3.244 8.360 1.00 91.19 167 GLY A N 1
ATOM 1327 C CA . GLY A 1 167 ? 14.203 -3.518 7.025 1.00 91.19 167 GLY A CA 1
ATOM 1328 C C . GLY A 1 167 ? 14.980 -2.840 5.901 1.00 91.19 167 GLY A C 1
ATOM 1329 O O . GLY A 1 167 ? 16.156 -2.504 6.062 1.00 91.19 167 GLY A O 1
ATOM 1330 N N . TRP A 1 168 ? 14.319 -2.665 4.759 1.00 95.75 168 TRP A N 1
ATOM 1331 C CA . TRP A 1 168 ? 14.970 -2.327 3.497 1.00 95.75 168 TRP A CA 1
ATOM 1332 C C . TRP A 1 168 ? 14.240 -1.236 2.735 1.00 95.75 168 TRP A C 1
ATOM 1334 O O . TRP A 1 168 ? 13.045 -1.017 2.939 1.00 95.75 168 TRP A O 1
ATOM 1344 N N . ARG A 1 169 ? 14.966 -0.559 1.849 1.00 94.62 169 ARG A N 1
ATOM 1345 C CA . ARG A 1 169 ? 14.434 0.477 0.972 1.00 94.62 169 ARG A CA 1
ATOM 1346 C C . ARG A 1 169 ? 15.072 0.423 -0.413 1.00 94.62 169 ARG A C 1
ATOM 1348 O O . ARG A 1 169 ? 16.252 0.100 -0.545 1.00 94.62 169 ARG A O 1
ATOM 1355 N N . VAL A 1 170 ? 14.273 0.776 -1.410 1.00 95.00 170 VAL A N 1
ATOM 1356 C CA . VAL A 1 170 ? 14.707 1.106 -2.768 1.00 95.00 170 VAL A CA 1
ATOM 1357 C C . VAL A 1 170 ? 14.676 2.624 -2.890 1.00 95.00 170 VAL A C 1
ATOM 1359 O O . VAL A 1 170 ? 13.634 3.230 -2.641 1.00 95.00 170 VAL A O 1
ATOM 1362 N N . THR A 1 171 ? 15.824 3.217 -3.207 1.00 95.38 171 THR A N 1
ATOM 1363 C CA . THR A 1 171 ? 16.031 4.662 -3.402 1.00 95.38 171 THR A CA 1
ATOM 1364 C C . THR A 1 171 ? 16.293 4.963 -4.881 1.00 95.38 171 THR A C 1
ATOM 1366 O O . THR A 1 171 ? 16.255 4.055 -5.712 1.00 95.38 171 THR A O 1
ATOM 1369 N N . GLY A 1 172 ? 16.578 6.229 -5.214 1.00 92.50 172 GLY A N 1
ATOM 1370 C CA . GLY A 1 172 ? 16.963 6.643 -6.570 1.00 92.50 172 GLY A CA 1
ATOM 1371 C C . GLY A 1 172 ? 18.076 5.781 -7.179 1.00 92.50 172 GLY A C 1
ATOM 1372 O O . GLY A 1 172 ? 17.970 5.333 -8.313 1.00 92.50 172 GLY A O 1
ATOM 1373 N N . ASP A 1 173 ? 19.090 5.438 -6.393 1.00 93.19 173 ASP A N 1
ATOM 1374 C CA . ASP A 1 173 ? 20.276 4.736 -6.906 1.00 93.19 173 ASP A CA 1
ATOM 1375 C C . ASP A 1 173 ? 20.121 3.206 -6.935 1.00 93.19 173 ASP A C 1
ATOM 1377 O O . ASP A 1 173 ? 21.018 2.476 -7.352 1.00 93.19 173 ASP A O 1
ATOM 1381 N N . SER A 1 174 ? 18.982 2.680 -6.476 1.00 95.06 174 SER A N 1
ATOM 1382 C CA . SER A 1 174 ? 18.800 1.240 -6.282 1.00 95.06 174 SER A CA 1
ATOM 1383 C C . SER A 1 174 ? 18.591 0.447 -7.571 1.00 95.06 174 SER A C 1
ATOM 1385 O O . SER A 1 174 ? 18.736 -0.772 -7.526 1.00 95.06 174 SER A O 1
ATOM 1387 N N . LEU A 1 175 ? 18.209 1.081 -8.684 1.00 94.06 175 LEU A N 1
ATOM 1388 C CA . LEU A 1 175 ? 17.722 0.393 -9.893 1.00 94.06 175 LEU A CA 1
ATOM 1389 C C . LEU A 1 175 ? 18.552 0.695 -11.152 1.00 94.06 175 LEU A C 1
ATOM 1391 O O . LEU A 1 175 ? 18.053 0.540 -12.265 1.00 94.06 175 LEU A O 1
ATOM 1395 N N . GLY A 1 176 ? 19.777 1.203 -10.993 1.00 90.69 176 GLY A N 1
ATOM 1396 C CA . GLY A 1 176 ? 20.641 1.660 -12.093 1.00 90.69 176 GLY A CA 1
ATOM 1397 C C . GLY A 1 176 ? 20.209 2.987 -12.733 1.00 90.69 176 GLY A C 1
ATOM 1398 O O . GLY A 1 176 ? 21.052 3.727 -13.221 1.00 90.69 176 GLY A O 1
ATOM 1399 N N . GLN A 1 177 ? 18.918 3.311 -12.679 1.00 94.06 177 GLN A N 1
ATOM 1400 C CA . GLN A 1 177 ? 18.335 4.600 -13.043 1.00 94.06 177 GLN A CA 1
ATOM 1401 C C . GLN A 1 177 ? 17.351 5.029 -11.958 1.00 94.06 177 GLN A C 1
ATOM 1403 O O . GLN A 1 177 ? 16.626 4.185 -11.420 1.00 94.06 177 GLN A O 1
ATOM 1408 N N . ASN A 1 178 ? 17.288 6.331 -11.671 1.00 96.31 178 ASN A N 1
ATOM 1409 C CA . ASN A 1 178 ? 16.396 6.857 -10.644 1.00 96.31 178 ASN A CA 1
ATOM 1410 C C . ASN A 1 178 ? 14.925 6.758 -11.087 1.00 96.31 178 ASN A C 1
ATOM 1412 O O . ASN A 1 178 ? 14.498 7.519 -11.960 1.00 96.31 178 ASN A O 1
ATOM 1416 N N . PRO A 1 179 ? 14.120 5.867 -10.472 1.00 96.00 179 PRO A N 1
ATOM 1417 C CA . PRO A 1 179 ? 12.768 5.579 -10.938 1.00 96.00 179 PRO A CA 1
ATOM 1418 C C . PRO A 1 179 ? 11.775 6.710 -10.649 1.00 96.00 179 PRO A C 1
ATOM 1420 O O . PRO A 1 179 ? 10.663 6.687 -11.168 1.00 96.00 179 PRO A O 1
ATOM 1423 N N . PHE A 1 180 ? 12.151 7.689 -9.820 1.00 96.56 180 PHE A N 1
ATOM 1424 C CA . PHE A 1 180 ? 11.303 8.827 -9.481 1.00 96.56 180 PHE A CA 1
ATOM 1425 C C . PHE A 1 180 ? 11.428 9.958 -10.507 1.00 96.56 180 PHE A C 1
ATOM 1427 O O . PHE A 1 180 ? 10.467 10.686 -10.733 1.00 96.56 180 PHE A O 1
ATOM 1434 N N . VAL A 1 181 ? 12.577 10.099 -11.176 1.00 95.38 181 VAL A N 1
ATOM 1435 C CA . VAL A 1 181 ? 12.841 11.210 -12.117 1.00 95.38 181 VAL A CA 1
ATOM 1436 C C . VAL A 1 181 ? 12.998 10.762 -13.569 1.00 95.38 181 VAL A C 1
ATOM 1438 O O . VAL A 1 181 ? 12.738 11.556 -14.466 1.00 95.38 181 VAL A O 1
ATOM 1441 N N . ALA A 1 182 ? 13.351 9.499 -13.820 1.00 95.12 182 ALA A N 1
ATOM 1442 C CA . ALA A 1 182 ? 13.444 8.957 -15.174 1.00 95.12 182 ALA A CA 1
ATOM 1443 C C . ALA A 1 182 ? 12.071 8.887 -15.873 1.00 95.12 182 ALA A C 1
ATOM 1445 O O . ALA A 1 182 ? 11.014 8.927 -15.228 1.00 95.12 182 ALA A O 1
ATOM 1446 N N . ASP A 1 183 ? 12.079 8.764 -17.201 1.00 96.06 183 ASP A N 1
ATOM 1447 C CA . ASP A 1 183 ? 10.875 8.432 -17.964 1.00 96.06 183 ASP A CA 1
ATOM 1448 C C . ASP A 1 183 ? 10.507 6.961 -17.737 1.00 96.06 183 ASP A C 1
ATOM 1450 O O . ASP A 1 183 ? 11.218 6.046 -18.147 1.00 96.06 183 ASP A O 1
ATOM 1454 N N . ILE A 1 184 ? 9.370 6.734 -17.081 1.00 96.75 184 ILE A N 1
ATOM 1455 C CA . ILE A 1 184 ? 8.870 5.401 -16.729 1.00 96.75 184 ILE A CA 1
ATOM 1456 C C . ILE A 1 184 ? 8.403 4.578 -17.940 1.00 96.75 184 ILE A C 1
ATOM 1458 O O . ILE A 1 184 ? 8.178 3.372 -17.796 1.00 96.75 184 ILE A O 1
ATOM 1462 N N . ASN A 1 185 ? 8.257 5.210 -19.110 1.00 97.50 185 ASN A N 1
ATOM 1463 C CA . ASN A 1 185 ? 7.894 4.563 -20.371 1.00 97.50 185 ASN A CA 1
ATOM 1464 C C . ASN A 1 185 ? 9.119 4.216 -21.226 1.00 97.50 185 ASN A C 1
ATOM 1466 O O . ASN A 1 185 ? 9.027 3.334 -22.079 1.00 97.50 185 ASN A O 1
ATOM 1470 N N . ALA A 1 186 ? 10.265 4.856 -20.983 1.00 97.25 186 ALA A N 1
ATOM 1471 C CA . ALA A 1 186 ? 11.485 4.588 -21.727 1.00 97.25 186 ALA A CA 1
ATOM 1472 C C . ALA A 1 186 ? 12.054 3.201 -21.365 1.00 97.25 186 ALA A C 1
ATOM 1474 O O . ALA A 1 186 ? 12.143 2.861 -20.179 1.00 97.25 186 ALA A O 1
ATOM 1475 N N . PRO A 1 187 ? 12.462 2.379 -22.348 1.00 97.12 187 PRO A N 1
ATOM 1476 C CA . PRO A 1 187 ? 13.049 1.070 -22.096 1.00 97.12 187 PRO A CA 1
ATOM 1477 C C . PRO A 1 187 ? 14.519 1.208 -21.687 1.00 97.12 187 PRO A C 1
ATOM 1479 O O . PRO A 1 187 ? 15.423 0.979 -22.484 1.00 97.12 187 PRO A O 1
ATOM 1482 N N . VAL A 1 188 ? 14.760 1.612 -20.438 1.00 96.69 188 VAL A N 1
ATOM 1483 C CA . VAL A 1 188 ? 16.113 1.890 -19.914 1.00 96.69 188 VAL A CA 1
ATOM 1484 C C . VAL A 1 188 ? 16.524 0.985 -18.752 1.00 96.69 188 VAL A C 1
ATOM 1486 O O . VAL A 1 188 ? 17.678 1.023 -18.325 1.00 96.69 188 VAL A O 1
ATOM 1489 N N . TRP A 1 189 ? 15.619 0.145 -18.237 1.00 97.62 189 TRP A N 1
ATOM 1490 C CA . TRP A 1 189 ? 15.925 -0.764 -17.133 1.00 97.62 189 TRP A CA 1
ATOM 1491 C C . TRP A 1 189 ? 16.304 -2.145 -17.652 1.00 97.62 189 TRP A C 1
ATOM 1493 O O . TRP A 1 189 ? 15.479 -2.877 -18.201 1.00 97.62 189 TRP A O 1
ATOM 1503 N N . LYS A 1 190 ? 17.566 -2.517 -17.435 1.00 97.81 190 LYS A N 1
ATOM 1504 C CA . LYS A 1 190 ? 18.093 -3.840 -17.765 1.00 97.81 190 LYS A CA 1
ATOM 1505 C C . LYS A 1 190 ? 17.642 -4.871 -16.732 1.00 97.81 190 LYS A C 1
ATOM 1507 O O . LYS A 1 190 ? 17.743 -4.649 -15.525 1.00 97.81 190 LYS A O 1
ATOM 1512 N N . LEU A 1 191 ? 17.173 -6.017 -17.204 1.00 97.56 191 LEU A N 1
ATOM 1513 C CA . LEU A 1 191 ? 16.831 -7.180 -16.399 1.00 97.56 191 LEU A CA 1
ATOM 1514 C C . LEU A 1 191 ? 17.996 -8.174 -16.338 1.00 97.56 191 LEU A C 1
ATOM 1516 O O . LEU A 1 191 ? 18.886 -8.191 -17.190 1.00 97.56 191 LEU A O 1
ATOM 1520 N N . ARG A 1 192 ? 17.986 -9.040 -15.320 1.00 95.56 192 ARG A N 1
ATOM 1521 C CA . ARG A 1 192 ? 18.977 -10.119 -15.151 1.00 95.56 192 ARG A CA 1
ATOM 1522 C C . ARG A 1 192 ? 18.989 -11.127 -16.299 1.00 95.56 192 ARG A C 1
ATOM 1524 O O . ARG A 1 192 ? 20.015 -11.754 -16.518 1.00 95.56 192 ARG A O 1
ATOM 1531 N N . ASP A 1 193 ? 17.872 -11.275 -17.004 1.00 94.88 193 ASP A N 1
ATOM 1532 C CA . ASP A 1 193 ? 17.734 -12.145 -18.178 1.00 94.88 193 ASP A CA 1
ATOM 1533 C C . ASP A 1 193 ? 18.229 -11.486 -19.483 1.00 94.88 193 ASP A C 1
ATOM 1535 O O . ASP A 1 193 ? 18.109 -12.071 -20.554 1.00 94.88 193 ASP A O 1
ATOM 1539 N N . GLY A 1 194 ? 18.794 -10.275 -19.403 1.00 96.19 194 GLY A N 1
ATOM 1540 C CA . GLY A 1 194 ? 19.361 -9.546 -20.537 1.00 96.19 194 GLY A CA 1
ATOM 1541 C C . GLY A 1 194 ? 18.380 -8.621 -21.256 1.00 96.19 194 GLY A C 1
ATOM 1542 O O . GLY A 1 194 ? 18.832 -7.753 -22.003 1.00 96.19 194 GLY A O 1
ATOM 1543 N N . ARG A 1 195 ? 17.068 -8.734 -21.004 1.00 97.75 195 ARG A N 1
ATOM 1544 C CA . ARG A 1 195 ? 16.066 -7.834 -21.596 1.00 97.75 195 ARG A CA 1
ATOM 1545 C C . ARG A 1 195 ? 16.222 -6.414 -21.054 1.00 97.75 195 ARG A C 1
ATOM 1547 O O . ARG A 1 195 ? 16.654 -6.215 -19.919 1.00 97.75 195 ARG A O 1
ATOM 1554 N N . VAL A 1 196 ? 15.828 -5.423 -21.847 1.00 98.25 196 VAL A N 1
ATOM 1555 C CA . VAL A 1 196 ? 15.736 -4.023 -21.414 1.00 98.25 196 VAL A CA 1
ATOM 1556 C C . VAL A 1 196 ? 14.292 -3.578 -21.579 1.00 98.25 196 VAL A C 1
ATOM 1558 O O . VAL A 1 196 ? 13.748 -3.645 -22.677 1.00 98.25 196 VAL A O 1
ATOM 1561 N N . LEU A 1 197 ? 13.661 -3.174 -20.480 1.00 98.31 197 LEU A N 1
ATOM 1562 C CA . LEU A 1 197 ? 12.238 -2.854 -20.426 1.00 98.31 197 LEU A CA 1
ATOM 1563 C C . LEU A 1 197 ? 12.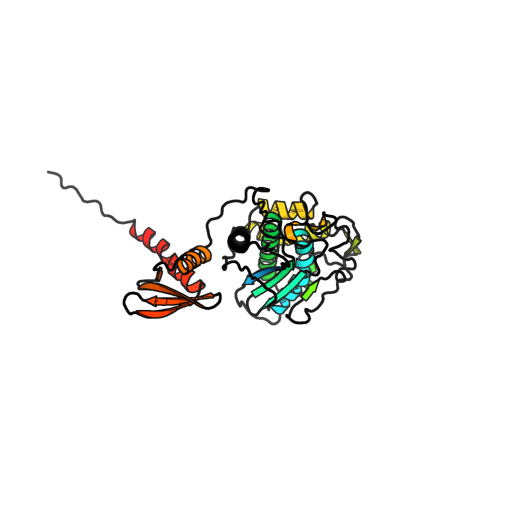004 -1.482 -19.794 1.00 98.31 197 LEU A C 1
ATOM 1565 O O . LEU A 1 197 ? 12.860 -0.931 -19.097 1.00 98.31 197 LEU A O 1
ATOM 1569 N N . SER A 1 198 ? 10.814 -0.936 -20.032 1.00 98.31 198 SER A N 1
ATOM 1570 C CA . SER A 1 198 ? 10.328 0.226 -19.296 1.00 98.31 198 SER A CA 1
ATOM 1571 C C . SER A 1 198 ? 9.860 -0.174 -17.901 1.00 98.31 198 SER A C 1
ATOM 1573 O O . SER A 1 198 ? 9.500 -1.330 -17.651 1.00 98.31 198 SER A O 1
ATOM 1575 N N . LEU A 1 199 ? 9.815 0.788 -16.979 1.00 97.75 199 LEU A N 1
ATOM 1576 C CA . LEU A 1 199 ? 9.334 0.537 -15.622 1.00 97.75 199 LEU A CA 1
ATOM 1577 C C . LEU A 1 199 ? 7.889 0.015 -15.637 1.00 97.75 199 LEU A C 1
ATOM 1579 O O . LEU A 1 199 ? 7.547 -0.898 -14.886 1.00 97.75 199 LEU A O 1
ATOM 1583 N N . ARG A 1 200 ? 7.065 0.548 -16.547 1.00 98.19 200 ARG A N 1
ATOM 1584 C CA . ARG A 1 200 ? 5.692 0.098 -16.806 1.00 98.19 200 ARG A CA 1
ATOM 1585 C C . ARG A 1 200 ? 5.605 -1.360 -17.254 1.00 98.19 200 ARG A C 1
ATOM 1587 O O . ARG A 1 200 ? 4.860 -2.128 -16.645 1.00 98.19 200 ARG A O 1
ATOM 1594 N N . ALA A 1 201 ? 6.419 -1.768 -18.228 1.00 98.38 201 ALA A N 1
ATOM 1595 C CA . ALA A 1 201 ? 6.469 -3.160 -18.679 1.00 98.38 201 ALA A CA 1
ATOM 1596 C C . ALA A 1 201 ? 6.877 -4.114 -17.540 1.00 98.38 201 ALA A C 1
ATOM 1598 O O . ALA A 1 201 ? 6.248 -5.153 -17.341 1.00 98.38 201 ALA A O 1
ATOM 1599 N N . ILE A 1 202 ? 7.851 -3.716 -16.713 1.00 98.38 202 ILE A N 1
ATOM 1600 C CA . ILE A 1 202 ? 8.254 -4.474 -15.517 1.00 98.38 202 ILE A CA 1
ATOM 1601 C C . ILE A 1 202 ? 7.101 -4.559 -14.504 1.00 98.38 202 ILE A C 1
ATOM 1603 O O . ILE A 1 202 ? 6.853 -5.625 -13.935 1.00 98.38 202 ILE A O 1
ATOM 1607 N N . GLY A 1 203 ? 6.366 -3.464 -14.285 1.00 98.19 203 GLY A N 1
ATOM 1608 C CA . GLY A 1 203 ? 5.161 -3.442 -13.450 1.00 98.19 203 GLY A CA 1
ATOM 1609 C C . GLY A 1 203 ? 4.071 -4.391 -13.958 1.00 98.19 203 GLY A C 1
ATOM 1610 O O . GLY A 1 203 ? 3.485 -5.136 -13.170 1.00 98.19 203 GLY A O 1
ATOM 1611 N N . ALA A 1 204 ? 3.841 -4.422 -15.273 1.00 98.25 204 ALA A N 1
ATOM 1612 C CA . ALA A 1 204 ? 2.866 -5.299 -15.915 1.00 98.25 204 ALA A CA 1
ATOM 1613 C C . ALA A 1 204 ? 3.238 -6.783 -15.765 1.00 98.25 204 ALA A C 1
ATOM 1615 O O . ALA A 1 204 ? 2.392 -7.584 -15.360 1.00 98.25 204 ALA A O 1
ATOM 1616 N N . GLU A 1 205 ? 4.505 -7.145 -15.993 1.00 98.00 205 GLU A N 1
ATOM 1617 C CA . GLU A 1 205 ? 5.006 -8.504 -15.744 1.00 98.00 205 GLU A CA 1
ATOM 1618 C C . GLU A 1 205 ? 4.868 -8.882 -14.258 1.00 98.00 205 GLU A C 1
ATOM 1620 O O . GLU A 1 205 ? 4.326 -9.942 -13.931 1.00 98.00 205 GLU A O 1
ATOM 1625 N N . SER A 1 206 ? 5.233 -7.966 -13.353 1.00 97.25 206 SER A N 1
ATOM 1626 C CA . SER A 1 206 ? 5.132 -8.149 -11.895 1.00 97.25 206 SER A CA 1
ATOM 1627 C C . SER A 1 206 ? 3.697 -8.332 -11.398 1.00 97.25 206 SER A C 1
ATOM 1629 O O . SER A 1 206 ? 3.484 -8.900 -10.328 1.00 97.25 206 SER A O 1
ATOM 1631 N N . LEU A 1 207 ? 2.690 -7.860 -12.139 1.00 98.19 207 LEU A N 1
ATOM 1632 C CA . LEU A 1 207 ? 1.284 -8.013 -11.770 1.00 98.19 207 LEU A CA 1
ATOM 1633 C C . LEU A 1 207 ? 0.789 -9.453 -11.928 1.00 98.19 207 LEU A C 1
ATOM 1635 O O . LEU A 1 207 ? -0.055 -9.895 -11.145 1.00 98.19 207 LEU A O 1
ATOM 1639 N N . THR A 1 208 ? 1.295 -10.171 -12.932 1.00 97.44 208 THR A N 1
ATOM 1640 C CA . THR A 1 208 ? 0.821 -11.494 -13.372 1.00 97.44 208 THR A CA 1
ATOM 1641 C C . THR A 1 208 ? 0.604 -12.497 -12.233 1.00 97.44 208 THR A C 1
ATOM 1643 O O . THR A 1 208 ? -0.534 -12.962 -12.088 1.00 97.44 208 THR A O 1
ATOM 1646 N N . PRO A 1 209 ? 1.596 -12.792 -11.368 1.00 97.69 209 PRO A N 1
ATOM 1647 C CA . PRO A 1 209 ? 1.430 -13.789 -10.307 1.00 97.69 209 PRO A CA 1
ATOM 1648 C C . PRO A 1 209 ? 0.417 -13.378 -9.229 1.00 97.69 209 PRO A C 1
ATOM 1650 O O . PRO A 1 209 ? -0.099 -14.229 -8.505 1.00 97.69 209 PRO A O 1
ATOM 1653 N N . PHE A 1 210 ? 0.085 -12.089 -9.123 1.00 98.25 210 PHE A N 1
ATOM 1654 C CA . PHE A 1 210 ? -0.757 -11.558 -8.048 1.00 98.25 210 PHE A CA 1
ATOM 1655 C C . PHE A 1 210 ? -2.203 -11.287 -8.476 1.00 98.25 210 PHE A C 1
ATOM 1657 O O . PHE A 1 210 ? -3.065 -11.099 -7.614 1.00 98.25 210 PHE A O 1
ATOM 1664 N N . ARG A 1 211 ? -2.514 -11.314 -9.784 1.00 97.88 211 ARG A N 1
ATOM 1665 C CA . ARG A 1 211 ? -3.835 -10.947 -10.345 1.00 97.88 211 ARG A CA 1
ATOM 1666 C C . ARG A 1 211 ? -5.001 -11.617 -9.624 1.00 97.88 211 ARG A C 1
ATOM 1668 O O . ARG A 1 211 ? -5.933 -10.939 -9.187 1.00 97.88 211 ARG A O 1
ATOM 1675 N N . ARG A 1 212 ? -4.938 -12.945 -9.464 1.00 97.00 212 ARG A N 1
ATOM 1676 C CA . ARG A 1 212 ? -6.011 -13.740 -8.841 1.00 97.00 212 ARG A CA 1
ATOM 1677 C C . ARG A 1 212 ? -6.266 -13.300 -7.403 1.00 97.00 212 ARG A C 1
ATOM 1679 O O . ARG A 1 212 ? -7.416 -13.155 -6.990 1.00 97.00 212 ARG A O 1
ATOM 1686 N N . GLN A 1 213 ? -5.198 -13.077 -6.643 1.00 96.75 213 GLN A N 1
ATOM 1687 C CA . GLN A 1 213 ? -5.299 -12.711 -5.239 1.00 96.75 213 GLN A CA 1
ATOM 1688 C C . GLN A 1 213 ? -5.757 -11.258 -5.065 1.00 96.75 213 GLN A C 1
ATOM 1690 O O . GLN A 1 213 ? -6.637 -11.012 -4.243 1.00 96.75 213 GLN A O 1
ATOM 1695 N N . ILE A 1 214 ? -5.254 -10.329 -5.887 1.00 97.06 214 ILE A N 1
ATOM 1696 C CA . ILE A 1 214 ? -5.716 -8.932 -5.943 1.00 97.06 214 ILE A CA 1
ATOM 1697 C C . ILE A 1 214 ? -7.222 -8.887 -6.227 1.00 97.06 214 ILE A C 1
ATOM 1699 O O . ILE A 1 214 ? -7.968 -8.246 -5.486 1.00 97.06 214 ILE A O 1
ATOM 1703 N N . GLN A 1 215 ? -7.701 -9.615 -7.242 1.00 95.19 215 GLN A N 1
ATOM 1704 C CA . GLN A 1 215 ? -9.129 -9.669 -7.578 1.00 95.19 215 GLN A CA 1
ATOM 1705 C C . GLN A 1 215 ? -9.978 -10.259 -6.442 1.00 95.19 215 GLN A C 1
ATOM 1707 O O . GLN A 1 215 ? -11.103 -9.808 -6.222 1.00 95.19 215 GLN A O 1
ATOM 1712 N N . ARG A 1 216 ? -9.453 -11.258 -5.715 1.00 94.38 216 ARG A N 1
ATOM 1713 C CA . ARG A 1 216 ? -10.155 -11.913 -4.601 1.00 94.38 216 ARG A CA 1
ATOM 1714 C C . ARG A 1 216 ? -10.403 -10.963 -3.427 1.00 94.38 216 ARG A C 1
ATOM 1716 O O . ARG A 1 216 ? -11.493 -10.988 -2.862 1.00 94.38 216 ARG A O 1
ATOM 1723 N N . ILE A 1 217 ? -9.410 -10.156 -3.054 1.00 92.38 217 ILE A N 1
ATOM 1724 C CA . ILE A 1 217 ? -9.489 -9.254 -1.888 1.00 92.38 217 ILE A CA 1
ATOM 1725 C C . ILE A 1 217 ? -10.052 -7.871 -2.224 1.00 92.38 217 ILE A C 1
ATOM 1727 O O . ILE A 1 217 ? -10.557 -7.182 -1.343 1.00 92.38 217 ILE A O 1
ATOM 1731 N N . SER A 1 218 ? -9.994 -7.460 -3.488 1.00 91.50 218 SER A N 1
ATOM 1732 C CA . SER A 1 218 ? -10.559 -6.199 -3.969 1.00 91.50 218 SER A CA 1
ATOM 1733 C C . SER A 1 218 ? -11.735 -6.478 -4.916 1.00 91.50 218 SER A C 1
ATOM 1735 O O . SER A 1 218 ? -12.755 -7.047 -4.508 1.00 91.50 218 SER A O 1
ATOM 1737 N N . ASP A 1 219 ? -11.604 -6.091 -6.181 1.00 90.62 219 ASP A N 1
ATOM 1738 C CA . ASP A 1 219 ? -12.528 -6.379 -7.265 1.00 90.62 219 ASP A CA 1
ATOM 1739 C C . ASP A 1 219 ? -11.846 -6.268 -8.642 1.00 90.62 219 ASP A C 1
ATOM 1741 O O . ASP A 1 219 ? -10.680 -5.890 -8.775 1.00 90.62 219 ASP A O 1
ATOM 1745 N N . LEU A 1 220 ? -12.590 -6.633 -9.692 1.00 92.50 220 LEU A N 1
ATOM 1746 C CA . LEU A 1 220 ? -12.106 -6.588 -11.072 1.00 92.50 220 LEU A CA 1
ATOM 1747 C C . LEU A 1 220 ? -11.798 -5.157 -11.536 1.00 92.50 220 LEU A C 1
ATOM 1749 O O . LEU A 1 220 ? -10.864 -4.958 -12.304 1.00 92.50 220 LEU A O 1
ATOM 1753 N N . THR A 1 221 ? -12.557 -4.162 -11.074 1.00 92.44 221 THR A N 1
ATOM 1754 C CA . THR A 1 221 ? -12.355 -2.755 -11.445 1.00 92.44 221 THR A CA 1
ATOM 1755 C C . THR A 1 221 ? -11.024 -2.229 -10.915 1.00 92.44 221 THR A C 1
ATOM 1757 O O . THR A 1 221 ? -10.294 -1.561 -11.644 1.00 92.44 221 THR A O 1
ATOM 1760 N N . THR A 1 222 ? -10.678 -2.573 -9.675 1.00 94.12 222 THR A N 1
ATOM 1761 C CA . THR A 1 222 ? -9.398 -2.222 -9.054 1.00 94.12 222 THR A CA 1
ATOM 1762 C C . THR A 1 222 ? -8.242 -2.918 -9.767 1.00 94.12 222 THR A C 1
ATOM 1764 O O . THR A 1 222 ? -7.267 -2.263 -10.123 1.00 94.12 222 THR A O 1
ATOM 1767 N N . LEU A 1 223 ? -8.372 -4.215 -10.075 1.00 97.06 223 LEU A N 1
ATOM 1768 C CA . LEU A 1 223 ? -7.358 -4.936 -10.851 1.00 97.06 223 LEU A CA 1
ATOM 1769 C C . LEU A 1 223 ? -7.154 -4.323 -12.247 1.00 97.06 223 LEU A C 1
ATOM 1771 O O . LEU A 1 223 ? -6.017 -4.135 -12.672 1.00 97.06 223 LEU A O 1
ATOM 1775 N N . ARG A 1 224 ? -8.242 -3.981 -12.950 1.00 96.50 224 ARG A N 1
ATOM 1776 C CA . ARG A 1 224 ? -8.178 -3.289 -14.247 1.00 96.50 224 ARG A CA 1
ATOM 1777 C C . ARG A 1 224 ? -7.525 -1.920 -14.127 1.00 96.50 224 ARG A C 1
ATOM 1779 O O . ARG A 1 224 ? -6.810 -1.528 -15.033 1.00 96.50 224 ARG A O 1
ATOM 1786 N N . HIS A 1 225 ? -7.739 -1.205 -13.023 1.00 96.19 225 HIS A N 1
ATOM 1787 C CA . HIS A 1 225 ? -7.056 0.063 -12.793 1.00 96.19 225 HIS A CA 1
ATOM 1788 C C . HIS A 1 225 ? -5.549 -0.113 -12.645 1.00 96.19 225 HIS A C 1
ATOM 1790 O O . HIS A 1 225 ? -4.812 0.627 -13.279 1.00 96.19 225 HIS A O 1
ATOM 1796 N N . ILE A 1 226 ? -5.113 -1.084 -11.838 1.00 98.38 226 ILE A N 1
ATOM 1797 C CA . ILE A 1 226 ? -3.692 -1.393 -11.650 1.00 98.38 226 ILE A CA 1
ATOM 1798 C C . ILE A 1 226 ? -3.058 -1.749 -12.997 1.00 98.38 226 ILE A C 1
ATOM 1800 O O . ILE A 1 226 ? -2.024 -1.192 -13.345 1.00 98.38 226 ILE A O 1
ATOM 1804 N N . ALA A 1 227 ? -3.709 -2.625 -13.770 1.00 98.50 227 ALA A N 1
ATOM 1805 C CA . ALA A 1 227 ? -3.255 -2.986 -15.110 1.00 98.50 227 ALA A CA 1
ATOM 1806 C C . ALA A 1 227 ? -3.171 -1.759 -16.032 1.00 98.50 227 ALA A C 1
ATOM 1808 O O . ALA A 1 227 ? -2.127 -1.557 -16.633 1.00 98.50 227 ALA A O 1
ATOM 1809 N N . ALA A 1 228 ? -4.204 -0.908 -16.041 1.00 98.12 228 ALA A N 1
ATOM 1810 C CA . ALA A 1 228 ? -4.231 0.320 -16.833 1.00 98.12 228 ALA A CA 1
ATOM 1811 C C . ALA A 1 228 ? -3.128 1.313 -16.428 1.00 98.12 228 ALA A C 1
ATOM 1813 O O . ALA A 1 228 ? -2.588 2.038 -17.251 1.00 98.12 228 ALA A O 1
ATOM 1814 N N . VAL A 1 229 ? -2.767 1.382 -15.143 1.00 98.25 229 VAL A N 1
ATOM 1815 C CA . VAL A 1 229 ? -1.580 2.152 -14.761 1.00 98.25 229 VAL A CA 1
ATOM 1816 C C . VAL A 1 229 ? -0.355 1.463 -15.351 1.00 98.25 229 VAL A C 1
ATOM 1818 O O . VAL A 1 229 ? 0.409 2.094 -16.054 1.00 98.25 229 VAL A O 1
ATOM 1821 N N . PHE A 1 230 ? -0.155 0.165 -15.164 1.00 98.50 230 PHE A N 1
ATOM 1822 C CA . PHE A 1 230 ? 1.052 -0.491 -15.677 1.00 98.50 230 PHE A CA 1
ATOM 1823 C C . PHE A 1 230 ? 1.183 -0.509 -17.205 1.00 98.50 230 PHE A C 1
ATOM 1825 O O . PHE A 1 230 ? 2.308 -0.543 -17.679 1.00 98.50 230 PHE A O 1
ATOM 1832 N N . ASP A 1 231 ? 0.096 -0.427 -17.969 1.00 96.12 231 ASP A N 1
ATOM 1833 C CA . ASP A 1 231 ? 0.129 -0.343 -19.437 1.00 96.12 231 ASP A CA 1
ATOM 1834 C C . ASP A 1 231 ? 0.125 1.099 -19.990 1.00 96.12 231 ASP A C 1
ATOM 1836 O O . ASP A 1 231 ? 0.315 1.296 -21.186 1.00 96.12 231 ASP A O 1
ATOM 1840 N N . GLY A 1 232 ? -0.040 2.112 -19.130 1.00 95.50 232 GLY A N 1
ATOM 1841 C CA . GLY A 1 232 ? -0.088 3.526 -19.522 1.00 95.50 232 GLY A CA 1
ATOM 1842 C C . GLY A 1 232 ? -1.481 4.045 -19.910 1.00 95.50 232 GLY A C 1
ATOM 1843 O O . GLY A 1 232 ? -1.638 5.239 -20.150 1.00 95.50 232 GLY A O 1
ATOM 1844 N N . GLY A 1 233 ? -2.517 3.203 -19.902 1.00 95.06 233 GLY A N 1
ATOM 1845 C CA . GLY A 1 233 ? -3.916 3.588 -20.114 1.00 95.06 233 GLY A CA 1
ATOM 1846 C C . GLY A 1 233 ? -4.548 4.366 -18.949 1.00 95.06 233 GLY A C 1
ATOM 1847 O O . GLY A 1 233 ? -5.642 4.918 -19.080 1.00 95.06 233 GLY A O 1
ATOM 1848 N N . ALA A 1 234 ? -3.884 4.433 -17.794 1.00 94.56 234 ALA A N 1
ATOM 1849 C CA . ALA A 1 234 ? -4.231 5.286 -16.665 1.00 94.56 234 ALA A CA 1
ATOM 1850 C C . ALA A 1 234 ? -2.985 5.963 -16.078 1.00 94.56 234 ALA A C 1
ATOM 1852 O O . ALA A 1 234 ? -1.889 5.402 -16.055 1.00 94.56 234 ALA A O 1
ATOM 1853 N N . ARG A 1 235 ? -3.176 7.179 -15.556 1.00 93.00 235 ARG A N 1
ATOM 1854 C CA . ARG A 1 235 ? -2.077 8.001 -15.040 1.00 93.00 235 ARG A CA 1
ATOM 1855 C C . ARG A 1 235 ? -1.474 7.421 -13.760 1.00 93.00 235 ARG A C 1
ATOM 1857 O O . ARG A 1 235 ? -2.197 7.050 -12.839 1.00 93.00 235 ARG A O 1
ATOM 1864 N N . SER A 1 236 ? -0.150 7.431 -13.705 1.00 96.00 236 SER A N 1
ATOM 1865 C CA . SER A 1 236 ? 0.673 7.426 -12.498 1.00 96.00 236 SER A CA 1
ATOM 1866 C C . SER A 1 236 ? 0.937 8.874 -12.067 1.00 96.00 236 SER A C 1
ATOM 1868 O O . SER A 1 236 ?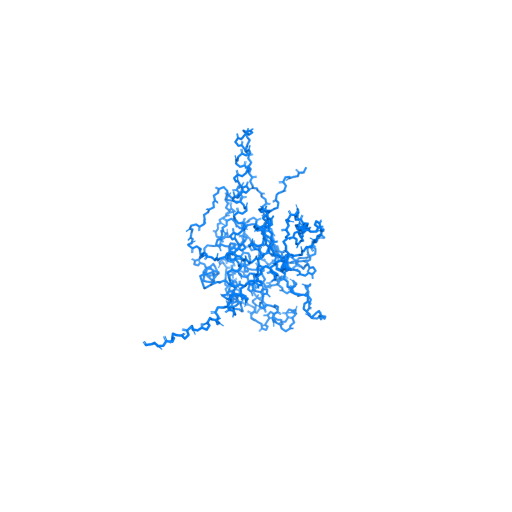 0.899 9.790 -12.889 1.00 96.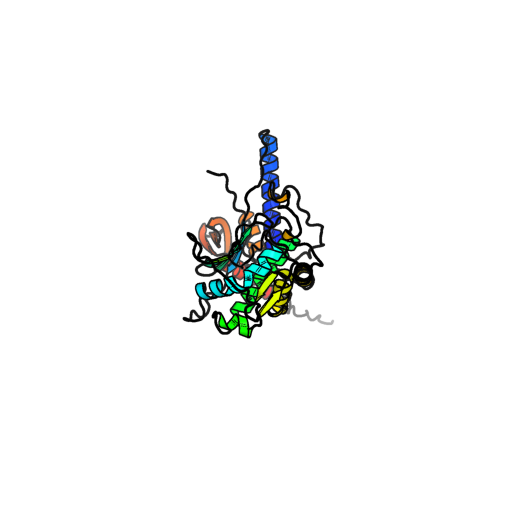00 236 SER A O 1
ATOM 1870 N N . LEU A 1 237 ? 1.275 9.111 -10.796 1.00 94.50 237 LEU A N 1
ATOM 1871 C CA . LEU A 1 237 ? 1.762 10.432 -10.375 1.00 94.50 237 LEU A CA 1
ATOM 1872 C C . LEU A 1 237 ? 3.151 10.765 -10.950 1.00 94.50 237 LEU A C 1
ATOM 1874 O O . LEU A 1 237 ? 3.562 11.924 -10.934 1.00 94.50 237 LEU A O 1
ATOM 1878 N N . LEU A 1 238 ? 3.853 9.773 -11.497 1.00 96.31 238 LEU A N 1
ATOM 1879 C CA . LEU A 1 238 ? 5.112 9.957 -12.217 1.00 96.31 238 LEU A CA 1
ATOM 1880 C C . LEU A 1 238 ? 4.912 10.444 -13.659 1.00 96.31 238 LEU A C 1
ATOM 1882 O O . LEU A 1 238 ? 5.872 10.883 -14.278 1.00 96.31 238 LEU A O 1
ATOM 1886 N N . ASP A 1 239 ? 3.689 10.442 -14.198 1.00 95.50 239 ASP A N 1
ATOM 1887 C CA . ASP A 1 239 ? 3.429 11.044 -15.518 1.00 95.50 239 ASP A CA 1
ATOM 1888 C C . ASP A 1 239 ? 3.481 12.575 -15.488 1.00 95.50 239 ASP A C 1
ATOM 1890 O O . ASP A 1 239 ? 3.603 13.223 -16.525 1.00 95.50 239 ASP A O 1
ATOM 1894 N N . PHE A 1 240 ? 3.396 13.173 -14.300 1.00 93.19 240 PHE A N 1
ATOM 1895 C CA . PHE A 1 240 ? 3.551 14.610 -14.133 1.00 93.19 240 PHE A CA 1
ATOM 1896 C C . PHE A 1 240 ? 5.035 14.987 -14.106 1.00 93.19 240 PHE A C 1
ATOM 1898 O O . PHE A 1 240 ? 5.880 14.253 -13.588 1.00 93.19 240 PHE A O 1
ATOM 1905 N N . SER A 1 241 ? 5.353 16.174 -14.625 1.00 91.19 241 SER A N 1
ATOM 1906 C CA . SER A 1 241 ? 6.715 16.724 -14.599 1.00 91.19 241 SER A CA 1
ATOM 1907 C C . SER A 1 241 ? 7.176 17.103 -13.187 1.00 91.19 241 SER A C 1
ATOM 1909 O O . SER A 1 241 ? 8.373 17.142 -12.915 1.00 91.19 241 SER A O 1
ATOM 1911 N N . LYS A 1 242 ? 6.234 17.366 -12.273 1.00 90.50 242 LYS A N 1
ATOM 1912 C CA . LYS A 1 242 ? 6.474 17.727 -10.870 1.00 90.50 242 LYS A CA 1
ATOM 1913 C C . LYS A 1 242 ? 5.483 17.009 -9.952 1.00 90.50 242 LYS A C 1
ATOM 1915 O O . LYS A 1 242 ? 4.456 16.506 -10.406 1.00 90.50 242 LYS A O 1
ATOM 1920 N N . ARG A 1 243 ? 5.786 16.975 -8.649 1.00 88.44 243 ARG A N 1
ATOM 1921 C CA . ARG A 1 243 ? 4.840 16.518 -7.620 1.00 88.44 243 ARG A CA 1
ATOM 1922 C C . ARG A 1 243 ? 3.554 17.370 -7.689 1.00 88.44 243 ARG A C 1
ATOM 1924 O O . ARG A 1 243 ? 3.679 18.589 -7.767 1.00 88.44 243 ARG A O 1
ATOM 1931 N N . PRO A 1 244 ? 2.350 16.769 -7.651 1.00 86.56 244 PRO A N 1
ATOM 1932 C CA . PRO A 1 244 ? 1.094 17.523 -7.625 1.00 86.56 244 PRO A CA 1
ATOM 1933 C C . PRO A 1 244 ? 0.983 18.480 -6.427 1.00 86.56 244 PRO A C 1
ATOM 1935 O O . PRO A 1 244 ? 1.369 18.119 -5.318 1.00 86.56 244 PRO A O 1
ATOM 1938 N N . GLU A 1 245 ? 0.352 19.642 -6.613 1.00 84.62 245 GLU A N 1
ATOM 1939 C CA . GLU A 1 245 ? 0.128 20.642 -5.545 1.00 84.62 245 GLU A CA 1
ATOM 1940 C C . GLU A 1 245 ? -0.740 20.118 -4.391 1.00 84.62 245 GLU A C 1
ATOM 1942 O O . GLU A 1 245 ? -0.631 20.577 -3.259 1.00 84.62 245 GLU A O 1
ATOM 1947 N N . ALA A 1 246 ? -1.564 19.091 -4.635 1.00 82.88 246 ALA A N 1
ATOM 1948 C CA . ALA A 1 246 ? -2.381 18.451 -3.600 1.00 82.88 246 ALA A CA 1
ATOM 1949 C C . ALA A 1 246 ? -1.559 17.848 -2.438 1.00 82.88 246 ALA A C 1
ATOM 1951 O O . ALA A 1 246 ? -2.128 17.509 -1.403 1.00 82.88 246 ALA A O 1
ATOM 1952 N N . TYR A 1 247 ? -0.238 17.703 -2.593 1.00 82.38 247 TYR A N 1
ATOM 1953 C CA . TYR A 1 247 ? 0.678 17.321 -1.513 1.00 82.38 247 TYR A CA 1
ATOM 1954 C C . TYR A 1 247 ? 0.967 18.448 -0.513 1.00 82.38 247 TYR A C 1
ATOM 1956 O O . TYR A 1 247 ? 1.378 18.157 0.612 1.00 82.38 247 TYR A O 1
ATOM 1964 N N . ASP A 1 248 ? 0.787 19.706 -0.918 1.00 82.44 248 ASP A N 1
ATOM 1965 C CA . ASP A 1 248 ? 1.152 20.887 -0.130 1.00 82.44 248 ASP A CA 1
ATOM 1966 C C . ASP A 1 248 ? 0.008 21.379 0.775 1.00 82.44 248 ASP A C 1
ATOM 1968 O O . ASP A 1 248 ? 0.235 22.229 1.641 1.00 82.44 248 ASP A O 1
ATOM 1972 N N . ASP A 1 249 ? -1.201 20.831 0.600 1.00 84.31 249 ASP A N 1
ATOM 1973 C CA . ASP A 1 249 ? -2.326 20.948 1.536 1.00 84.31 249 ASP A CA 1
ATOM 1974 C C . ASP A 1 249 ? -3.317 19.776 1.373 1.00 84.31 249 ASP A C 1
ATOM 1976 O O . ASP A 1 249 ? -4.360 19.871 0.713 1.00 84.31 249 ASP A O 1
ATOM 1980 N N . VAL A 1 250 ? -2.969 18.624 1.953 1.00 81.38 250 VAL A N 1
ATOM 1981 C CA . VAL A 1 250 ? -3.754 17.389 1.802 1.00 81.38 250 VAL A CA 1
ATOM 1982 C C . VAL A 1 250 ? -5.150 17.528 2.414 1.00 81.38 250 VAL A C 1
ATOM 1984 O O . VAL A 1 250 ? -5.341 18.056 3.507 1.00 81.38 250 VAL A O 1
ATOM 1987 N N . GLY A 1 251 ? -6.151 16.982 1.719 1.00 78.06 251 GLY A N 1
ATOM 1988 C CA . GLY A 1 251 ? -7.531 16.919 2.201 1.00 78.06 251 GLY A CA 1
ATOM 1989 C C . GLY A 1 251 ? -8.367 18.162 1.899 1.00 78.06 251 GLY A C 1
ATOM 1990 O O . GLY A 1 251 ? -9.587 18.087 2.036 1.00 78.06 251 GLY A O 1
ATOM 1991 N N . ARG A 1 252 ? -7.756 19.264 1.434 1.00 79.75 252 ARG A N 1
ATOM 1992 C CA . ARG A 1 252 ? -8.474 20.480 1.011 1.00 79.75 252 ARG A CA 1
ATOM 1993 C C . ARG A 1 252 ? -9.345 20.239 -0.227 1.00 79.75 252 ARG A C 1
ATOM 1995 O O . ARG A 1 252 ? -10.477 20.706 -0.289 1.00 79.75 252 ARG A O 1
ATOM 2002 N N . VAL A 1 253 ? -8.844 19.457 -1.183 1.00 72.25 253 VAL A N 1
ATOM 2003 C CA . VAL A 1 253 ? -9.615 18.950 -2.326 1.00 72.25 253 VAL A CA 1
ATOM 2004 C C . VAL A 1 253 ? -9.539 17.429 -2.303 1.00 72.25 253 VAL A C 1
ATOM 2006 O O . VAL A 1 253 ? -8.454 16.858 -2.391 1.00 72.25 253 VAL A O 1
ATOM 2009 N N . ILE A 1 254 ? -10.689 16.763 -2.171 1.00 68.56 254 ILE A N 1
ATOM 2010 C CA . ILE A 1 254 ? -10.773 15.301 -2.255 1.00 68.56 254 ILE A CA 1
ATOM 2011 C C . ILE A 1 254 ? -11.684 14.934 -3.418 1.00 68.56 254 ILE A C 1
ATOM 2013 O O . ILE A 1 254 ? -12.911 14.980 -3.306 1.00 68.56 254 ILE A O 1
ATOM 2017 N N . ASP A 1 255 ? -11.080 14.527 -4.529 1.00 66.88 255 ASP A N 1
ATOM 2018 C CA . ASP A 1 255 ? -11.817 14.011 -5.677 1.00 66.88 255 ASP A CA 1
ATOM 2019 C C . ASP A 1 255 ? -12.083 12.508 -5.509 1.00 66.88 255 ASP A C 1
ATOM 2021 O O . ASP A 1 255 ? -11.387 11.640 -6.036 1.00 66.88 255 ASP A O 1
ATOM 2025 N N . TRP A 1 256 ? -13.135 12.193 -4.753 1.00 59.34 256 TRP A N 1
ATOM 2026 C CA . TRP A 1 256 ? -13.712 10.845 -4.709 1.00 59.34 256 TRP A CA 1
ATOM 2027 C C . TRP A 1 256 ? -14.402 10.445 -6.024 1.00 59.34 256 TRP A C 1
ATOM 2029 O O . TRP A 1 256 ? -14.777 9.284 -6.193 1.00 59.34 256 TRP A O 1
ATOM 2039 N N . GLY A 1 257 ? -14.655 11.416 -6.907 1.00 47.59 257 GLY A N 1
ATOM 2040 C CA . GLY A 1 257 ? -15.593 11.351 -8.022 1.00 47.59 257 GLY A CA 1
ATOM 2041 C C . GLY A 1 257 ? -15.012 10.798 -9.319 1.00 47.59 257 GLY A C 1
ATOM 2042 O O . GLY A 1 257 ? -15.785 10.305 -10.141 1.00 47.59 257 GLY A O 1
ATOM 2043 N N . ARG A 1 258 ? -13.681 10.768 -9.487 1.00 53.62 258 ARG A N 1
ATOM 2044 C CA . ARG A 1 258 ? -13.031 10.175 -10.678 1.00 53.62 258 ARG A CA 1
ATOM 2045 C C . ARG A 1 258 ? -13.491 8.756 -10.998 1.00 53.62 258 ARG A C 1
ATOM 2047 O O . ARG A 1 258 ? -13.464 8.355 -12.160 1.00 53.62 258 ARG A O 1
ATOM 2054 N N . ARG A 1 259 ? -13.922 7.981 -9.997 1.00 54.09 259 ARG A N 1
ATOM 2055 C CA . ARG A 1 259 ? -14.576 6.679 -10.188 1.00 54.09 259 ARG A CA 1
ATOM 2056 C C . ARG A 1 259 ? -15.660 6.496 -9.136 1.00 54.09 259 ARG A C 1
ATOM 2058 O O . ARG A 1 259 ? -15.397 6.678 -7.953 1.00 54.09 259 ARG A O 1
ATOM 2065 N N . ARG A 1 260 ? -16.858 6.043 -9.535 1.00 55.88 260 ARG A N 1
ATOM 2066 C CA . ARG A 1 260 ? -17.879 5.550 -8.592 1.00 55.88 260 ARG A CA 1
ATOM 2067 C C . ARG A 1 260 ? -17.296 4.374 -7.810 1.00 55.88 260 ARG A C 1
ATOM 2069 O O . ARG A 1 260 ? -17.349 3.230 -8.261 1.00 55.88 260 ARG A O 1
ATOM 2076 N N . MET A 1 261 ? -16.712 4.647 -6.648 1.00 61.03 261 MET A N 1
ATOM 2077 C CA . MET A 1 261 ? -16.181 3.584 -5.816 1.00 61.03 261 MET A CA 1
ATOM 2078 C C . MET A 1 261 ? -17.349 2.792 -5.224 1.00 61.03 261 MET A C 1
ATOM 2080 O O . MET A 1 261 ? -18.299 3.359 -4.675 1.00 61.03 261 MET A O 1
ATOM 2084 N N . ARG A 1 262 ? -17.299 1.466 -5.358 1.00 65.75 262 ARG A N 1
ATOM 2085 C CA . ARG A 1 262 ? -18.356 0.582 -4.866 1.00 65.75 262 ARG A CA 1
ATOM 2086 C C . ARG A 1 262 ? -18.498 0.748 -3.354 1.00 65.75 262 ARG A C 1
ATOM 2088 O O . ARG A 1 262 ? -17.519 0.631 -2.625 1.00 65.75 262 ARG A O 1
ATOM 2095 N N . ARG A 1 263 ? -19.720 0.980 -2.874 1.00 70.69 263 ARG A N 1
ATOM 2096 C CA . ARG A 1 263 ? -19.992 1.077 -1.436 1.00 70.69 263 ARG A CA 1
ATOM 2097 C C . ARG A 1 263 ? -19.967 -0.319 -0.820 1.00 70.69 263 ARG A C 1
ATOM 2099 O O . ARG A 1 263 ? -20.917 -1.084 -0.963 1.00 70.69 263 ARG A O 1
ATOM 2106 N N . TRP A 1 264 ? -18.872 -0.651 -0.148 1.00 79.69 264 TRP A N 1
ATOM 2107 C CA . TRP A 1 264 ? -18.798 -1.832 0.708 1.00 79.69 264 TRP A CA 1
ATOM 2108 C C . TRP A 1 264 ? -19.338 -1.505 2.100 1.00 79.69 264 TRP A C 1
ATOM 2110 O O . TRP A 1 264 ? -19.135 -0.402 2.609 1.00 79.69 264 TRP A O 1
ATOM 2120 N N . SER A 1 265 ? -20.004 -2.470 2.739 1.00 84.69 265 SER A N 1
ATOM 2121 C CA . SER A 1 265 ? -20.390 -2.331 4.145 1.00 84.69 265 SER A CA 1
ATOM 2122 C C . SER A 1 265 ? -19.152 -2.154 5.024 1.00 84.69 265 SER A C 1
ATOM 2124 O O . SER A 1 265 ? -18.096 -2.709 4.713 1.00 84.69 265 SER A O 1
ATOM 2126 N N . ARG A 1 266 ? -19.303 -1.454 6.154 1.00 87.25 266 ARG A N 1
ATOM 2127 C CA . ARG A 1 266 ? -18.251 -1.328 7.174 1.00 87.25 266 ARG A CA 1
ATOM 2128 C C . ARG A 1 266 ? -17.755 -2.697 7.645 1.00 87.25 266 ARG A C 1
ATOM 2130 O O . ARG A 1 266 ? -18.554 -3.635 7.766 1.00 87.25 266 ARG A O 1
ATOM 2137 N N . SER A 1 267 ? -16.459 -2.778 7.931 1.00 88.25 267 SER A N 1
ATOM 2138 C CA . SER A 1 267 ? -15.803 -3.949 8.518 1.00 88.25 267 SER A CA 1
ATOM 2139 C C . SER A 1 267 ? -16.367 -4.280 9.914 1.00 88.25 267 SER A C 1
ATOM 2141 O O . SER A 1 267 ? -17.087 -3.464 10.507 1.00 88.25 267 SER A O 1
ATOM 2143 N N . ARG A 1 268 ? -16.099 -5.473 10.470 1.00 89.75 268 ARG A N 1
ATOM 2144 C CA . ARG A 1 268 ? -16.597 -5.777 11.830 1.00 89.75 268 ARG A CA 1
ATOM 2145 C C . ARG A 1 268 ? -15.801 -4.997 12.868 1.00 89.75 268 ARG A C 1
ATOM 2147 O O . ARG A 1 268 ? -16.409 -4.472 13.800 1.00 89.75 268 ARG A O 1
ATOM 2154 N N . TYR A 1 269 ? -14.493 -4.842 12.665 1.00 90.19 269 TYR A N 1
ATOM 2155 C CA . TYR A 1 269 ? -13.663 -3.953 13.482 1.00 90.19 269 TYR A CA 1
ATOM 2156 C C . TYR A 1 269 ? -14.163 -2.507 13.449 1.00 90.19 269 TYR A C 1
ATOM 2158 O O . TYR A 1 269 ? -14.297 -1.896 14.504 1.00 90.19 269 TYR A O 1
ATOM 2166 N N . GLU A 1 270 ? -14.526 -1.977 12.277 1.00 88.19 270 GLU A N 1
ATOM 2167 C CA . GLU A 1 270 ? -15.106 -0.635 12.160 1.00 88.19 270 GLU A CA 1
ATOM 2168 C C . GLU A 1 270 ? -16.371 -0.507 13.009 1.00 88.19 270 GLU A C 1
ATOM 2170 O O . GLU A 1 270 ? -16.510 0.432 13.790 1.00 88.19 270 GLU A O 1
ATOM 2175 N N . LYS A 1 271 ? -17.299 -1.465 12.896 1.00 88.94 271 LYS A N 1
ATOM 2176 C CA . LYS A 1 271 ? -18.545 -1.459 13.678 1.00 88.94 271 LYS A CA 1
ATOM 2177 C C . LYS A 1 271 ? -18.275 -1.485 15.184 1.00 88.94 271 LYS A C 1
ATOM 2179 O O . LYS A 1 271 ? -18.975 -0.804 15.930 1.00 88.94 271 LYS A O 1
ATOM 2184 N N . VAL A 1 272 ? -17.280 -2.254 15.629 1.00 89.00 272 VAL A N 1
ATOM 2185 C CA . VAL A 1 272 ? -16.849 -2.282 17.034 1.00 89.00 272 VAL A CA 1
ATOM 2186 C C . VAL A 1 272 ? -16.275 -0.928 17.445 1.00 89.00 272 VAL A C 1
ATOM 2188 O O . VAL A 1 272 ? -16.726 -0.364 18.436 1.00 89.00 272 VAL A O 1
ATOM 2191 N N . ILE A 1 273 ? -15.340 -0.374 16.674 1.00 87.94 273 ILE A N 1
ATOM 2192 C CA . ILE A 1 273 ? -14.652 0.879 17.008 1.00 87.94 273 ILE A CA 1
ATOM 2193 C C . ILE A 1 273 ? -15.617 2.064 17.032 1.00 87.94 273 ILE A C 1
ATOM 2195 O O . ILE A 1 273 ? -15.546 2.874 17.950 1.00 87.94 273 ILE A O 1
ATOM 2199 N N . HIS A 1 274 ? -16.581 2.132 16.113 1.00 87.00 274 HIS A N 1
ATOM 2200 C CA . HIS A 1 274 ? -17.624 3.157 16.162 1.00 87.00 274 HIS A CA 1
ATOM 2201 C C . HIS A 1 274 ? -18.425 3.112 17.471 1.00 87.00 274 HIS A C 1
ATOM 2203 O O . HIS A 1 274 ? -18.664 4.161 18.062 1.00 87.00 274 HIS A O 1
ATOM 2209 N N . ARG A 1 275 ? -18.787 1.918 17.962 1.00 87.25 275 ARG A N 1
ATOM 2210 C CA . ARG A 1 275 ? -19.475 1.771 19.258 1.00 87.25 275 ARG A CA 1
ATOM 2211 C C . ARG A 1 275 ? -18.590 2.164 20.435 1.00 87.25 275 ARG A C 1
ATOM 2213 O O . ARG A 1 275 ? -19.077 2.773 21.384 1.00 87.25 275 ARG A O 1
ATOM 2220 N N . VAL A 1 276 ? -17.301 1.822 20.361 1.00 88.00 276 VAL A N 1
ATOM 2221 C CA . VAL A 1 276 ? -16.299 2.196 21.368 1.00 88.00 276 VAL A CA 1
ATOM 2222 C C . VAL A 1 276 ? -16.179 3.717 21.460 1.00 88.00 276 VAL A C 1
ATOM 2224 O O . VAL A 1 276 ? -16.317 4.270 22.548 1.00 88.00 276 VAL A O 1
ATOM 2227 N N . ILE A 1 277 ? -16.007 4.401 20.326 1.00 85.81 277 ILE A N 1
ATOM 2228 C CA . ILE A 1 277 ? -15.892 5.866 20.259 1.00 85.81 277 ILE A CA 1
ATOM 2229 C C . ILE A 1 277 ? -17.179 6.543 20.743 1.00 85.81 277 ILE A C 1
ATOM 2231 O O . ILE A 1 277 ? -17.117 7.466 21.550 1.00 85.81 277 ILE A O 1
ATOM 2235 N N . ALA A 1 278 ? -18.347 6.045 20.326 1.00 86.88 278 ALA A N 1
ATOM 2236 C CA . ALA A 1 278 ? -19.644 6.569 20.755 1.00 86.88 278 ALA A CA 1
ATOM 2237 C C . ALA A 1 278 ? -19.971 6.286 22.238 1.00 86.88 278 ALA A C 1
ATOM 2239 O O . ALA A 1 278 ? -20.995 6.743 22.742 1.00 86.88 278 ALA A O 1
ATOM 2240 N N . ARG A 1 279 ? -19.123 5.522 22.949 1.00 86.25 279 ARG A N 1
ATOM 2241 C CA . ARG A 1 279 ? -19.327 5.068 24.338 1.00 86.25 279 ARG A CA 1
ATOM 2242 C C . ARG A 1 279 ? -20.679 4.383 24.567 1.00 86.25 279 ARG A C 1
ATOM 2244 O O . ARG A 1 279 ? -21.219 4.398 25.678 1.00 86.25 279 ARG A O 1
ATOM 2251 N N . GLU A 1 280 ? -21.213 3.746 23.528 1.00 83.31 280 GLU A N 1
ATOM 2252 C CA . GLU A 1 280 ? -22.480 3.027 23.598 1.00 83.31 280 GLU A CA 1
ATOM 2253 C C . GLU A 1 280 ? -22.345 1.795 24.511 1.00 83.31 280 GLU A C 1
ATOM 2255 O O . GLU A 1 280 ? -21.338 1.082 24.448 1.00 83.31 280 GLU A O 1
ATOM 2260 N N . PRO A 1 281 ? -23.350 1.474 25.349 1.00 84.12 281 PRO A N 1
ATOM 2261 C CA . PRO A 1 281 ? -23.344 0.230 26.108 1.00 84.12 281 PRO A CA 1
ATOM 2262 C C . PRO A 1 281 ? -23.296 -0.994 25.183 1.00 84.12 281 PRO A C 1
ATOM 2264 O O . PRO A 1 281 ? -24.198 -1.227 24.376 1.00 84.12 281 PRO A O 1
ATOM 2267 N N . MET A 1 282 ? -22.275 -1.832 25.342 1.00 87.88 282 MET A N 1
ATOM 2268 C CA . MET A 1 282 ? -22.057 -3.023 24.525 1.00 87.88 282 MET A CA 1
ATOM 2269 C C . MET A 1 282 ? -22.461 -4.283 25.286 1.00 87.88 282 MET A C 1
ATOM 2271 O O . MET A 1 282 ? -22.100 -4.486 26.444 1.00 87.88 282 MET A O 1
ATOM 2275 N N . ARG A 1 283 ? -23.200 -5.178 24.625 1.00 86.62 283 ARG A N 1
ATOM 2276 C CA . ARG A 1 283 ? -23.434 -6.528 25.147 1.00 86.62 283 ARG A CA 1
ATOM 2277 C C . ARG A 1 283 ? -22.324 -7.451 24.653 1.00 86.62 283 ARG A C 1
ATOM 2279 O O . ARG A 1 283 ? -22.192 -7.641 23.447 1.00 86.62 283 ARG A O 1
ATOM 2286 N N . ILE A 1 284 ? -21.570 -8.031 25.581 1.00 87.44 284 ILE A N 1
ATOM 2287 C CA . ILE A 1 284 ? -20.480 -8.972 25.305 1.00 87.44 284 ILE A CA 1
ATOM 2288 C C . ILE A 1 284 ? -20.844 -10.285 26.007 1.00 87.44 284 ILE A C 1
ATOM 2290 O O . ILE A 1 284 ? -20.887 -10.365 27.237 1.00 87.44 284 ILE A O 1
ATOM 2294 N N . GLY A 1 285 ? -21.206 -11.303 25.221 1.00 83.31 285 GLY A N 1
ATOM 2295 C CA . GLY A 1 285 ? -21.813 -12.531 25.741 1.00 83.31 285 GLY A CA 1
ATOM 2296 C C . GLY A 1 285 ? -23.164 -12.267 26.425 1.00 83.31 285 GLY A C 1
ATOM 2297 O O . GLY A 1 285 ? -24.088 -11.694 25.836 1.00 83.31 285 GLY A O 1
ATOM 2298 N N . GLN A 1 286 ? -23.301 -12.696 27.681 1.00 84.62 286 GLN A N 1
ATOM 2299 C CA . GLN A 1 286 ? -24.515 -12.467 28.476 1.00 84.62 286 GLN A CA 1
ATOM 2300 C C . GLN A 1 286 ? -24.504 -11.150 29.264 1.00 84.62 286 GLN A C 1
ATOM 2302 O O . GLN A 1 286 ? -25.550 -10.734 29.754 1.00 84.62 286 GLN A O 1
ATOM 2307 N N . LYS A 1 287 ? -23.358 -10.467 29.340 1.00 89.31 287 LYS A N 1
ATOM 2308 C CA . LYS A 1 287 ? -23.159 -9.288 30.188 1.00 89.31 287 LYS A CA 1
ATOM 2309 C C . LYS A 1 287 ? -23.203 -7.989 29.384 1.00 89.31 287 LYS A C 1
ATOM 2311 O O . LYS A 1 287 ? -22.925 -7.970 28.182 1.00 89.31 287 LYS A O 1
ATOM 2316 N N . ARG A 1 288 ? -23.569 -6.893 30.054 1.00 91.12 288 ARG A N 1
ATOM 2317 C CA . ARG A 1 288 ? -23.544 -5.530 29.501 1.00 91.12 288 ARG A CA 1
ATOM 2318 C C . ARG A 1 288 ? -22.352 -4.773 30.067 1.00 91.12 288 ARG A C 1
ATOM 2320 O O . ARG A 1 288 ? -22.131 -4.782 31.275 1.00 91.12 288 ARG A O 1
ATOM 2327 N N . TYR A 1 289 ? -21.639 -4.093 29.187 1.00 92.31 289 TYR A N 1
ATOM 2328 C CA . TYR A 1 289 ? -20.431 -3.346 29.483 1.00 92.31 289 TYR A CA 1
ATOM 2329 C C . TYR A 1 289 ? -20.565 -1.915 28.967 1.00 92.31 289 TYR A C 1
ATOM 2331 O O . TYR A 1 289 ? -21.146 -1.686 27.906 1.00 92.31 289 TYR A O 1
ATOM 2339 N N . 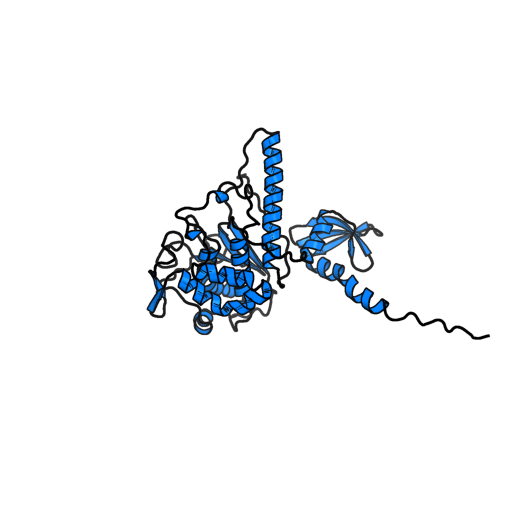ARG A 1 290 ? -20.026 -0.951 29.710 1.00 92.25 290 ARG A N 1
ATOM 2340 C CA . ARG A 1 290 ? -19.843 0.431 29.261 1.00 92.25 290 ARG A CA 1
ATOM 2341 C C . ARG A 1 290 ? -18.369 0.645 28.953 1.00 92.25 290 ARG A C 1
ATOM 2343 O O . ARG A 1 290 ? -17.520 0.221 29.732 1.00 92.25 290 ARG A O 1
ATOM 2350 N N . VAL A 1 291 ? -18.089 1.272 27.819 1.00 92.38 291 VAL A N 1
ATOM 2351 C CA . VAL A 1 291 ? -16.729 1.640 27.418 1.00 92.38 291 VAL A CA 1
ATOM 2352 C C . VAL A 1 291 ? -16.234 2.735 28.357 1.00 92.38 291 VAL A C 1
ATOM 2354 O O . VAL A 1 291 ? -16.929 3.736 28.546 1.00 92.38 291 VAL A O 1
ATOM 2357 N N . GLU A 1 292 ? -15.052 2.553 28.935 1.00 90.75 292 GLU A N 1
ATOM 2358 C CA . GLU A 1 292 ? -14.395 3.594 29.729 1.00 90.75 292 GLU A CA 1
ATOM 2359 C C . GLU A 1 292 ? -13.357 4.329 28.888 1.00 90.75 292 GLU A C 1
ATOM 2361 O O . GLU A 1 292 ? -13.413 5.555 28.776 1.00 90.75 292 GLU A O 1
ATOM 2366 N N . ARG A 1 293 ? -12.453 3.583 28.242 1.00 88.44 293 ARG A N 1
ATOM 2367 C CA . ARG A 1 293 ? -11.416 4.150 27.372 1.00 88.44 293 ARG A CA 1
ATOM 2368 C C . ARG A 1 293 ? -10.844 3.126 26.395 1.00 88.44 293 ARG A C 1
ATOM 2370 O O . ARG A 1 293 ? -10.867 1.923 26.646 1.00 88.44 293 ARG A O 1
ATOM 2377 N N . MET A 1 294 ? -10.282 3.628 25.301 1.00 86.88 294 MET A N 1
ATOM 2378 C CA . MET A 1 294 ? -9.346 2.872 24.467 1.00 86.88 294 MET A CA 1
ATOM 2379 C C . MET A 1 294 ? -7.979 2.845 25.170 1.00 86.88 294 MET A C 1
ATOM 2381 O O . MET A 1 294 ? -7.536 3.874 25.679 1.00 86.88 294 MET A O 1
ATOM 2385 N N . ASN A 1 295 ? -7.321 1.688 25.199 1.00 84.50 295 ASN A N 1
ATOM 2386 C CA . ASN A 1 295 ? -5.964 1.508 25.706 1.00 84.50 295 ASN A CA 1
ATOM 2387 C C . ASN A 1 295 ? -5.026 1.135 24.542 1.00 84.50 295 ASN A C 1
ATOM 2389 O O . ASN A 1 295 ? -5.074 0.029 23.989 1.00 84.50 295 ASN A O 1
ATOM 2393 N N . GLY A 1 296 ? -4.195 2.095 24.131 1.00 80.31 296 GLY A N 1
ATOM 2394 C CA . GLY A 1 296 ? -3.392 1.990 22.915 1.00 80.31 296 GLY A CA 1
ATOM 2395 C C . GLY A 1 296 ? -4.264 1.850 21.661 1.00 80.31 296 GLY A C 1
ATOM 2396 O O . GLY A 1 296 ? -5.293 2.505 21.530 1.00 80.31 296 GLY A O 1
ATOM 2397 N N . TRP A 1 297 ? -3.851 0.981 20.735 1.00 77.06 297 TRP A N 1
ATOM 2398 C CA . TRP A 1 297 ? -4.503 0.811 19.424 1.00 77.06 297 TRP A CA 1
ATOM 2399 C C . TRP A 1 297 ? -5.370 -0.450 19.298 1.00 77.06 297 TRP A C 1
ATOM 2401 O O . TRP A 1 297 ? -5.997 -0.667 18.263 1.00 77.06 297 TRP A O 1
ATOM 2411 N N . TYR A 1 298 ? -5.363 -1.325 20.307 1.00 84.19 298 TYR A N 1
ATOM 2412 C CA . TYR A 1 298 ? -5.892 -2.689 20.173 1.00 84.19 298 TYR A CA 1
ATOM 2413 C C . TYR A 1 298 ? -6.661 -3.199 21.399 1.00 84.19 298 TYR A C 1
ATOM 2415 O O . TYR A 1 298 ? -7.381 -4.190 21.288 1.00 84.19 298 TYR A O 1
ATOM 2423 N N . GLN A 1 299 ? -6.545 -2.540 22.553 1.00 91.06 299 GLN A N 1
ATOM 2424 C CA . GLN A 1 299 ? -7.253 -2.912 23.776 1.00 91.06 299 GLN A CA 1
ATOM 2425 C C . GLN A 1 299 ? -8.263 -1.834 24.162 1.00 91.06 299 GLN A C 1
ATOM 2427 O O . GLN A 1 299 ? -8.075 -0.653 23.886 1.00 91.06 299 GLN A O 1
ATOM 2432 N N . VAL A 1 300 ? -9.355 -2.246 24.796 1.00 91.94 300 VAL A N 1
ATOM 2433 C CA . VAL A 1 300 ? -10.414 -1.357 25.272 1.00 91.94 300 VAL A CA 1
ATOM 2434 C C . VAL A 1 300 ? -10.784 -1.768 26.688 1.00 91.94 300 VAL A C 1
ATOM 2436 O O . VAL A 1 300 ? -11.087 -2.938 26.943 1.00 91.94 300 VAL A O 1
ATOM 2439 N N . ASP A 1 301 ? -10.783 -0.795 27.591 1.00 93.25 301 ASP A N 1
ATOM 2440 C CA . ASP A 1 301 ? -11.190 -0.973 28.977 1.00 93.25 301 ASP A CA 1
ATOM 2441 C C . ASP A 1 301 ? -12.697 -0.736 29.101 1.00 93.25 301 ASP A C 1
ATOM 2443 O O . ASP A 1 301 ? -13.252 0.261 28.617 1.00 93.25 301 ASP A O 1
ATOM 2447 N N . PHE A 1 302 ? -13.369 -1.672 29.763 1.00 94.00 302 PHE A N 1
ATOM 2448 C CA . PHE A 1 302 ? -14.799 -1.634 30.010 1.00 94.00 302 PHE A CA 1
ATOM 2449 C C . PHE A 1 302 ? -15.116 -1.784 31.490 1.00 94.00 302 PHE A C 1
ATOM 2451 O O . PHE A 1 302 ? -14.423 -2.481 32.229 1.00 94.00 302 PHE A O 1
ATOM 2458 N N . ARG A 1 303 ? -16.282 -1.263 31.870 1.00 93.56 303 ARG A N 1
ATOM 2459 C CA . ARG A 1 303 ? -16.922 -1.519 33.158 1.00 93.56 303 ARG A CA 1
ATOM 2460 C C . ARG A 1 303 ? -18.210 -2.305 32.979 1.00 93.56 303 ARG A C 1
ATOM 2462 O O . ARG A 1 303 ? -19.093 -1.901 32.219 1.00 93.56 303 ARG A O 1
ATOM 2469 N N . GLU A 1 304 ? -18.335 -3.434 33.669 1.00 92.88 304 GLU A N 1
ATOM 2470 C CA . GLU A 1 304 ? -19.571 -4.220 33.697 1.00 92.88 304 GLU A CA 1
ATOM 2471 C C . GLU A 1 304 ? -20.688 -3.418 34.384 1.00 92.88 304 GLU A C 1
ATOM 2473 O O . GLU A 1 304 ? -20.500 -2.889 35.475 1.00 92.88 304 GLU A O 1
ATOM 2478 N N . VAL A 1 305 ? -21.868 -3.330 33.764 1.00 89.38 305 VAL A N 1
ATOM 2479 C CA . VAL A 1 305 ? -22.964 -2.480 34.266 1.00 89.38 305 VAL A CA 1
ATOM 2480 C C . VAL A 1 305 ? -23.527 -2.991 35.598 1.00 89.38 305 VAL A C 1
ATOM 2482 O O . VAL A 1 305 ? -23.811 -2.184 36.475 1.00 89.38 305 VAL A O 1
ATOM 2485 N N . GLY A 1 306 ? -23.673 -4.311 35.760 1.00 87.62 306 GLY A N 1
ATOM 2486 C CA . GLY A 1 306 ? -24.275 -4.903 36.962 1.00 87.62 306 GLY A CA 1
ATOM 2487 C C . GLY A 1 306 ? -23.330 -4.960 38.163 1.00 87.62 306 GLY A C 1
ATOM 2488 O O . GLY A 1 306 ? -23.714 -4.602 39.267 1.00 87.62 306 GLY A O 1
ATOM 2489 N N . THR A 1 307 ? -22.083 -5.385 37.952 1.00 91.12 307 THR A N 1
ATOM 2490 C CA . THR A 1 307 ? -21.115 -5.628 39.040 1.00 91.12 307 THR A CA 1
ATOM 2491 C C . THR A 1 307 ? -20.116 -4.491 39.239 1.00 91.12 307 THR A C 1
ATOM 2493 O O . THR A 1 307 ? -19.316 -4.546 40.168 1.00 91.12 307 THR A O 1
ATOM 2496 N N . ARG A 1 308 ? -20.095 -3.499 38.336 1.00 89.69 308 ARG A N 1
ATOM 2497 C CA . ARG A 1 308 ? -19.081 -2.432 38.253 1.00 89.69 308 ARG A CA 1
ATOM 2498 C C . ARG A 1 308 ? -17.632 -2.921 38.123 1.00 89.69 308 ARG A C 1
ATOM 2500 O O . ARG A 1 308 ? -16.718 -2.110 38.210 1.00 89.69 308 ARG A O 1
ATOM 2507 N N . ARG A 1 309 ? -17.399 -4.212 37.860 1.00 92.19 309 ARG A N 1
ATOM 2508 C CA . ARG A 1 309 ? -16.048 -4.755 37.663 1.00 92.19 309 ARG A CA 1
ATOM 2509 C C . ARG A 1 309 ? -15.445 -4.265 36.350 1.00 92.19 309 ARG A C 1
ATOM 2511 O O . ARG A 1 309 ? -16.129 -4.225 35.323 1.00 92.19 309 ARG A O 1
ATOM 2518 N N . HIS A 1 310 ? -14.155 -3.952 36.388 1.00 93.56 310 HIS A N 1
ATOM 2519 C CA . HIS A 1 310 ? -13.383 -3.571 35.212 1.00 93.56 310 HIS A CA 1
ATOM 2520 C C . HIS A 1 310 ? -12.938 -4.810 34.439 1.00 93.56 310 HIS A C 1
ATOM 2522 O O . HIS A 1 310 ? -12.616 -5.849 35.020 1.00 93.56 310 HIS A O 1
ATOM 2528 N N . ARG A 1 311 ? -12.939 -4.709 33.112 1.00 93.69 311 ARG A N 1
ATOM 2529 C CA . ARG A 1 311 ? -12.444 -5.753 32.225 1.00 93.69 311 ARG A CA 1
ATOM 2530 C C . ARG A 1 311 ? -11.900 -5.144 30.945 1.00 93.69 311 ARG A C 1
ATOM 2532 O O . ARG A 1 311 ? -12.592 -4.377 30.282 1.00 93.69 311 ARG A O 1
ATOM 2539 N N . THR A 1 312 ? -10.701 -5.558 30.572 1.00 94.12 312 THR A N 1
ATOM 2540 C CA . THR A 1 312 ? -10.090 -5.204 29.294 1.00 94.12 312 THR A CA 1
ATOM 2541 C C . THR A 1 312 ? -10.394 -6.292 28.271 1.00 94.12 312 THR A C 1
ATOM 2543 O O . THR A 1 312 ? -10.301 -7.482 28.574 1.00 94.12 312 THR A O 1
ATOM 2546 N N . PHE A 1 313 ? -10.771 -5.879 27.064 1.00 92.94 313 PHE A N 1
ATOM 2547 C CA . PHE A 1 313 ? -10.910 -6.758 25.905 1.00 92.94 313 PHE A CA 1
ATOM 2548 C C . PHE A 1 313 ? -10.025 -6.242 24.775 1.00 92.94 313 PHE A C 1
ATOM 2550 O O . PHE A 1 313 ? -9.885 -5.030 24.601 1.00 92.94 313 PHE A O 1
ATOM 2557 N N . ASN A 1 314 ? -9.466 -7.140 23.969 1.00 91.44 314 ASN A N 1
ATOM 2558 C CA . ASN A 1 314 ? -8.845 -6.749 22.707 1.00 91.44 314 ASN A CA 1
ATOM 2559 C C . ASN A 1 314 ? -9.863 -6.687 21.553 1.00 91.44 314 ASN A C 1
ATOM 2561 O O . ASN A 1 314 ? -10.964 -7.241 21.631 1.00 91.44 314 ASN A O 1
ATOM 2565 N N . LEU A 1 315 ? -9.506 -6.004 20.462 1.00 89.12 315 LEU A N 1
ATOM 2566 C CA . LEU A 1 315 ? -10.404 -5.828 19.317 1.00 89.12 315 LEU A CA 1
ATOM 2567 C C . LEU A 1 315 ? -10.846 -7.162 18.684 1.00 89.12 315 LEU A C 1
ATOM 2569 O O . LEU A 1 315 ? -11.994 -7.267 18.248 1.00 89.12 315 LEU A O 1
ATOM 2573 N N . ASP A 1 316 ? -10.000 -8.198 18.680 1.00 89.06 316 ASP A N 1
ATOM 2574 C CA . ASP A 1 316 ? -10.352 -9.514 18.121 1.00 89.06 316 ASP A CA 1
ATOM 2575 C C . ASP A 1 316 ? -11.395 -10.238 18.980 1.00 89.06 316 ASP A C 1
ATOM 2577 O O . ASP A 1 316 ? -12.305 -10.893 18.467 1.00 89.06 316 ASP A O 1
ATOM 2581 N N . GLU A 1 317 ? -11.291 -10.134 20.304 1.00 90.25 317 GLU A N 1
ATOM 2582 C CA . GLU A 1 317 ? -12.311 -10.609 21.240 1.00 90.25 317 GLU A CA 1
ATOM 2583 C C . GLU A 1 317 ? -13.629 -9.874 21.025 1.00 90.25 317 GLU A C 1
ATOM 2585 O O . GLU A 1 317 ? -14.673 -10.518 20.916 1.00 90.25 317 GLU A O 1
ATOM 2590 N N . LEU A 1 318 ? -13.596 -8.546 20.894 1.00 89.94 318 LEU A N 1
ATOM 2591 C CA . LEU A 1 318 ? -14.801 -7.749 20.675 1.00 89.94 318 LEU A CA 1
ATOM 2592 C C . LEU A 1 318 ? -15.493 -8.103 19.357 1.00 89.94 318 LEU A C 1
ATOM 2594 O O . LEU A 1 318 ? -16.715 -8.265 19.340 1.00 89.94 318 LEU A O 1
ATOM 2598 N N . VAL A 1 319 ? -14.746 -8.281 18.265 1.00 88.88 319 VAL A N 1
ATOM 2599 C CA . VAL A 1 319 ? -15.309 -8.714 16.976 1.00 88.88 319 VAL A CA 1
ATOM 2600 C C . VAL A 1 319 ? -15.925 -10.112 17.084 1.00 88.88 319 VAL A C 1
ATOM 2602 O O . VAL A 1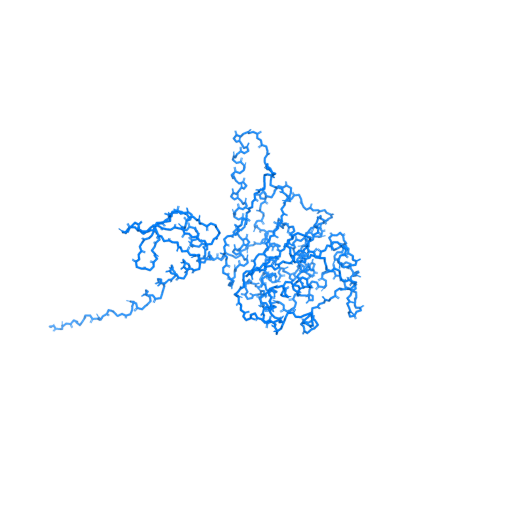 319 ? -17.070 -10.308 16.670 1.00 88.88 319 VAL A O 1
ATOM 2605 N N . ARG A 1 320 ? -15.220 -11.076 17.692 1.00 88.19 320 ARG A N 1
ATOM 2606 C CA . ARG A 1 320 ? -15.724 -12.452 17.858 1.00 88.19 320 ARG A CA 1
ATOM 2607 C C . ARG A 1 320 ? -16.977 -12.512 18.731 1.00 88.19 320 ARG A C 1
ATOM 2609 O O . ARG A 1 320 ? -17.953 -13.171 18.375 1.00 88.19 320 ARG A O 1
ATOM 2616 N N . LEU A 1 321 ? -16.974 -11.812 19.862 1.00 84.31 321 LEU A N 1
ATOM 2617 C CA . LEU A 1 321 ? -18.049 -11.883 20.850 1.00 84.31 321 LEU A CA 1
ATOM 2618 C C . LEU A 1 321 ? -19.275 -11.057 20.444 1.00 84.31 321 LEU A C 1
ATOM 2620 O O . LEU A 1 321 ? -20.396 -11.455 20.761 1.00 84.31 321 LEU A O 1
ATOM 2624 N N . SER A 1 322 ? -19.099 -9.959 19.702 1.00 73.25 322 SER A N 1
ATOM 2625 C CA . SER A 1 322 ? -20.217 -9.137 19.212 1.00 73.25 322 SER A CA 1
ATOM 2626 C C . SER A 1 322 ? -20.974 -9.761 18.030 1.00 73.25 322 SER A C 1
ATOM 2628 O O . SER A 1 322 ? -22.174 -9.513 17.894 1.00 73.25 322 SER A O 1
ATOM 2630 N N . GLY A 1 323 ? -20.319 -10.604 17.219 1.00 61.41 323 GLY A N 1
ATOM 2631 C CA . GLY A 1 323 ? -20.926 -11.308 16.077 1.00 61.41 323 GLY A CA 1
ATOM 2632 C C . GLY A 1 323 ? -21.760 -12.548 16.433 1.00 61.41 323 GLY A C 1
ATOM 2633 O O . GLY A 1 323 ? -22.526 -13.040 15.610 1.00 61.41 323 GLY A O 1
ATOM 2634 N N . SER A 1 324 ? -21.683 -13.039 17.672 1.00 54.12 324 SER A N 1
ATOM 2635 C CA . SER A 1 324 ? -22.363 -14.269 18.122 1.00 54.12 324 SER A CA 1
ATOM 2636 C C . SER A 1 324 ? -23.906 -14.199 18.169 1.00 54.12 324 SER A C 1
ATOM 2638 O O . SER A 1 324 ? -24.565 -15.189 18.495 1.00 54.12 324 SER A O 1
ATOM 2640 N N . LYS A 1 325 ? -24.509 -13.057 17.804 1.00 49.69 325 LYS A N 1
ATOM 2641 C CA . LYS A 1 325 ? -25.966 -12.897 17.666 1.00 49.69 325 LYS A CA 1
ATOM 2642 C C . LYS A 1 325 ? -26.546 -13.557 16.408 1.00 49.69 325 LYS A C 1
ATOM 2644 O O . LYS A 1 325 ? -27.671 -14.050 16.485 1.00 49.69 325 LYS A O 1
ATOM 2649 N N . ASP A 1 326 ? -25.809 -13.615 15.298 1.00 42.03 326 ASP A N 1
ATOM 2650 C CA . ASP A 1 326 ? -26.394 -14.036 14.010 1.00 42.03 326 ASP A CA 1
ATOM 2651 C C . ASP A 1 326 ? -26.645 -15.550 13.917 1.00 42.03 326 ASP A C 1
ATOM 2653 O O . ASP A 1 326 ? -27.564 -15.984 13.228 1.00 42.03 326 ASP A O 1
ATOM 2657 N N . LEU A 1 327 ? -25.919 -16.369 14.683 1.00 40.62 327 LEU A N 1
ATOM 2658 C CA . LEU A 1 327 ? -26.104 -17.828 14.673 1.00 40.62 327 LEU A CA 1
ATOM 2659 C C . LEU A 1 327 ? -27.263 -18.309 15.563 1.00 40.62 327 LEU A C 1
ATOM 2661 O O . LEU A 1 327 ? -27.830 -19.370 15.312 1.00 40.62 327 LEU A O 1
ATOM 2665 N N . ARG A 1 328 ? -27.655 -17.543 16.591 1.00 38.16 328 ARG A N 1
ATOM 2666 C CA . ARG A 1 328 ? -28.722 -17.957 17.526 1.00 38.16 328 ARG A CA 1
ATOM 2667 C C . ARG A 1 328 ? -30.124 -17.530 17.086 1.00 38.16 328 ARG A C 1
ATOM 2669 O O . ARG A 1 328 ? -31.090 -18.188 17.462 1.00 38.16 328 ARG A O 1
ATOM 2676 N N . SER A 1 329 ? -30.260 -16.475 16.278 1.00 39.44 329 SER A N 1
ATOM 2677 C CA . SER A 1 329 ? -31.576 -16.017 15.799 1.00 39.44 329 SER A CA 1
ATOM 2678 C C . SER A 1 329 ? -32.149 -16.904 14.683 1.00 39.44 329 SER A C 1
ATOM 2680 O O . SER A 1 329 ? -33.367 -17.070 14.606 1.00 39.44 329 SER A O 1
ATOM 2682 N N . ALA A 1 330 ? -31.294 -17.536 13.868 1.00 38.19 330 ALA A N 1
ATOM 2683 C CA . ALA A 1 330 ? -31.717 -18.444 12.800 1.00 38.19 330 ALA A CA 1
ATOM 2684 C C . ALA A 1 330 ? -32.273 -19.778 13.338 1.00 38.19 330 ALA A C 1
ATOM 2686 O O . ALA A 1 330 ? -33.271 -20.282 12.824 1.00 38.19 330 ALA A O 1
ATOM 2687 N N . ALA A 1 331 ? -31.690 -20.318 14.414 1.00 41.19 331 ALA A N 1
ATOM 2688 C CA . ALA A 1 331 ? -32.146 -21.569 15.024 1.00 41.19 331 ALA A CA 1
ATOM 2689 C C . ALA A 1 331 ? -33.482 -21.421 15.782 1.00 41.19 331 ALA A C 1
ATOM 2691 O O . ALA A 1 331 ? -34.273 -22.359 15.832 1.00 41.19 331 ALA A O 1
ATOM 2692 N N . ALA A 1 332 ? -33.781 -20.233 16.318 1.00 42.19 332 ALA A N 1
ATOM 2693 C CA . ALA A 1 332 ? -34.996 -19.989 17.102 1.00 42.19 332 ALA A CA 1
ATOM 2694 C C . ALA A 1 332 ? -36.261 -19.732 16.255 1.00 42.19 332 ALA A C 1
ATOM 2696 O O . ALA A 1 332 ? -37.363 -19.684 16.798 1.00 42.19 332 ALA A O 1
ATOM 2697 N N . ARG A 1 333 ? -36.138 -19.568 14.927 1.00 42.00 333 ARG A N 1
ATOM 2698 C CA . ARG A 1 333 ? -37.277 -19.252 14.039 1.00 42.00 333 ARG A CA 1
ATOM 2699 C C . ARG A 1 333 ? -37.994 -20.474 13.452 1.00 42.00 333 ARG A C 1
ATOM 2701 O O . ARG A 1 333 ? -39.037 -20.307 12.828 1.00 42.00 333 ARG A O 1
ATOM 2708 N N . LYS A 1 334 ? -37.505 -21.697 13.689 1.00 49.59 334 LYS A N 1
ATOM 2709 C CA . LYS A 1 334 ? -38.194 -22.948 13.326 1.00 49.59 334 LYS A CA 1
ATOM 2710 C C . LYS A 1 334 ? -38.645 -23.696 14.578 1.00 49.59 334 LYS A C 1
ATOM 2712 O O . LYS A 1 334 ? -37.915 -24.549 15.066 1.00 49.59 334 LYS A O 1
ATOM 2717 N N . ARG A 1 335 ? -39.846 -23.366 15.067 1.00 47.00 335 ARG A N 1
ATOM 2718 C CA . ARG A 1 335 ? -40.826 -24.249 15.746 1.00 47.00 335 ARG A CA 1
ATOM 2719 C C . ARG A 1 335 ? -41.813 -23.391 16.543 1.00 47.00 335 ARG A C 1
ATOM 2721 O O . ARG A 1 335 ? -41.623 -23.122 17.722 1.00 47.00 335 ARG A O 1
ATOM 2728 N N . ARG A 1 336 ? -42.904 -22.986 15.893 1.00 38.47 336 ARG A N 1
ATOM 2729 C CA . ARG A 1 336 ? -44.189 -22.815 16.580 1.00 38.47 336 ARG A CA 1
ATOM 2730 C C . ARG A 1 336 ? -45.072 -23.981 16.132 1.00 38.47 336 ARG A C 1
ATOM 2732 O O . ARG A 1 336 ? -45.290 -24.092 14.927 1.00 38.47 336 ARG A O 1
ATOM 2739 N N . PRO A 1 337 ? -45.521 -24.871 17.030 1.00 38.94 337 PRO A N 1
ATOM 2740 C CA . PRO A 1 337 ? -46.461 -25.914 16.655 1.00 38.94 337 PRO A CA 1
ATOM 2741 C C . PRO A 1 337 ? -47.821 -25.273 16.358 1.00 38.94 337 PRO A C 1
ATOM 2743 O O . PRO A 1 337 ? -48.275 -24.381 17.080 1.00 38.94 337 PRO A O 1
ATOM 2746 N N . ALA A 1 338 ? -48.442 -25.697 15.260 1.00 40.38 338 ALA A N 1
ATOM 2747 C CA . ALA A 1 338 ? -49.786 -25.286 14.887 1.00 40.38 338 ALA A CA 1
ATOM 2748 C C . ALA A 1 338 ? -50.781 -25.758 15.959 1.00 40.38 338 ALA A C 1
ATOM 2750 O O . ALA A 1 338 ? -50.819 -26.939 16.302 1.00 40.38 338 ALA A O 1
ATOM 2751 N N . LYS A 1 339 ? -51.588 -24.833 16.493 1.00 42.16 339 LYS A N 1
ATOM 2752 C CA . LYS A 1 339 ? -52.737 -25.171 17.340 1.00 42.16 339 LYS A CA 1
ATOM 2753 C C . LYS A 1 339 ? -53.733 -25.978 16.503 1.00 42.16 339 LYS A C 1
ATOM 2755 O O . LYS A 1 339 ? -54.293 -25.448 15.545 1.00 42.16 339 LYS A O 1
ATOM 2760 N N . GLN A 1 340 ? -53.965 -27.233 16.880 1.00 40.69 340 GLN A N 1
ATOM 2761 C CA . GLN A 1 340 ? -55.097 -28.020 16.396 1.00 40.69 340 GLN A CA 1
ATOM 2762 C C . GLN A 1 340 ? -56.402 -27.318 16.798 1.00 40.69 340 GLN A C 1
ATOM 2764 O O . GLN A 1 340 ? -56.667 -27.110 17.982 1.00 40.69 340 GLN A O 1
ATOM 2769 N N . LYS A 1 341 ? -57.216 -26.939 15.807 1.00 40.81 341 LYS A N 1
ATOM 2770 C CA . LYS A 1 341 ? -58.622 -26.581 16.017 1.00 40.81 341 LYS A CA 1
ATOM 2771 C C . LYS A 1 341 ? -59.415 -27.877 16.197 1.00 40.81 341 LYS A C 1
ATOM 2773 O O . LYS A 1 341 ? -59.452 -28.696 15.282 1.00 40.81 341 LYS A O 1
ATOM 2778 N N . LYS A 1 342 ? -60.045 -28.047 17.362 1.00 40.25 342 LYS A N 1
ATOM 2779 C CA . LYS A 1 342 ? -61.114 -29.033 17.562 1.00 40.25 342 LYS A CA 1
ATOM 2780 C C . LYS A 1 342 ? -62.323 -28.620 16.715 1.00 40.25 342 LYS A C 1
ATOM 2782 O O . LYS A 1 342 ? -62.720 -27.457 16.759 1.00 40.25 342 LYS A O 1
ATOM 2787 N N . ARG A 1 343 ? -62.857 -29.565 15.939 1.00 39.59 343 ARG A N 1
ATOM 2788 C CA . ARG A 1 343 ? -64.185 -29.488 15.320 1.00 39.59 343 ARG A CA 1
ATOM 2789 C C . ARG A 1 343 ? -65.241 -29.738 16.403 1.00 39.59 343 ARG A C 1
ATOM 2791 O O . ARG A 1 343 ? -65.072 -30.677 17.180 1.00 39.59 343 ARG A O 1
ATOM 2798 N N . VAL A 1 344 ? -66.275 -28.903 16.425 1.00 41.78 344 VAL A N 1
ATOM 2799 C CA . VAL A 1 344 ? -67.644 -29.268 16.814 1.00 41.78 344 VAL A CA 1
ATOM 2800 C C . VAL A 1 344 ? -68.462 -29.140 15.544 1.00 41.78 344 VAL A C 1
ATOM 2802 O O . VAL A 1 344 ? -68.208 -28.141 14.826 1.00 41.78 344 VAL A O 1
#

Secondary structure (DSSP, 8-state):
--------PPP--SSTTHHHHHHHHHHHHHHHHHHHHHHHHHHHT--------EEEEEEE------BTTB-HHHHHHHHHHHSHHHHHHHH--TT--EEEEEEETTEEEEEEE--S-HHHHHHHHHHHHHHHHHHTTSS--STHHHHHTT---BSS--PEEPTTTSSEEEEGGGGSS-TTTS-TTSS-EEBTTS-EE-HHHHHHHHHGGGHHHHHHHS-HHHHHHHHHHHHTSS--GGGSSS--GGGSSTTSS---TTS----PPPPHHHHHHHHHHTTPPEEETTEEEEEEEEETTTEEEEEETTT--EEEEEHHHHHHHHGGGHHHHHHTTS--PPPPPPP-

Sequence (344 aa):
DTGVIEVATPIVELERGCCYRATRLLWEQIRYLRAELDHWSKLHGRECRLQGFSTHYNFSFPDARKSQSRNATKLAFLLAHILPIPVVLLAANRQSSAVGVRPRKTRLEVTVDFTPDPALMLATCAFVAGAVETVLRWEDFSLRQLTRNGIPCITPFGLQKHSSRHGWRVTGDSLGQNPFVADINAPVWKLRDGRVLSLRAIGAESLTPFRRQIQRISDLTTLRHIAAVFDGGARSLLDFSKRPEAYDDVGRVIDWGRRRMRRWSRSRYEKVIHRVIAREPMRIGQKRYRVERMNGWYQVDFREVGTRRHRTFNLDELVRLSGSKDLRSAAARKRRPAKQKKRV

pLDDT: mean 86.49, std 14.87, range [38.16, 98.5]

Foldseek 3Di:
DPPDDDQAAADFDLAACRLVQRLVRSLVSLLVVVVVQVVVCVVVVHDDFDADFKDKQKFFDPPPDDDPFDDQQLLQVLVQQQQFLLCCLLAAALPKFKWWWAGDRGMIITMTGGHLASLSSSLSNLQVSLVSVLCNPDPGSDNVVCVVLQQWGFPPAAWAADPPGGGTIDGLPGQVGGSRQDDQQDQQTATPVGGGGGSLVSQLSSCVSRLVSSCRSYHPVSSVQSNCSSVVVDDGNSVDNGRDPCNGGPNPDRCPPPDPDDDDDHGLLRVLVVCLVVQPFDDFAPWIWTWDDDDPSFKTWIATPPPRDIDIDGSVSSSVRRPVVVVVVVVVPPDDDDDDDDDD